Protein AF-A0A3A5RFT9-F1 (afdb_monomer)

pLDDT: mean 83.35, std 11.23, range [43.84, 97.31]

Foldseek 3Di:
DDVCCLCPPQVQVVNVLVVVLVVVVVCCVPPPVVPLVVVLVVLQVVLVVVQVPPPCLLPDDCPDTDPSVSRLCSSLVSVVVVPVVDPPPPPADQVVLVVLLVVLVCLLVVLSVVVVVHSVSSNVNSVSVVSVSSNVVSVVSNCVDPVNVVCCVDPNVVVVQLCVLLVVLLSSCLVVQDDCPCVVVPPVVVVVSVVVSSVRSLVVQLVVVVVVVVPDPDDDDNCVSNDSD

Secondary structure (DSSP, 8-state):
--HHHHHH-TT-THHHHHHHHHHHHHHIIIIIGGGHHHHHHHHHHHHHHHHHT-S-TTT--TTTS-TTHHHHSHHHHHHHHHHHHTT------HHHHHHHHHHHHHHHHHHHHHHHH-GGGGGGGGGGHHHHHHHHHHHHHHHTSHHHHHHHHSHHHHHHHHHHHTHHHHHHHHHHH--GGGGGGTTHHHHHHHHHHHHHHHHHHHHHHHHHHHHSSSPP-HHHHT---

Sequence (229 aa):
MNIGQIVGGASRWFIPCIMMYYVLLYFVRKYLMRFKWWVFVVACIIPIVRFVMYEDIGSYHMYRNHTFRFFYWFPFMLMGAYIGSKNVILKQKVWRDAIMTLVCTGLHLGLLLACTKKENLCPYQMLSLVPLMGTCIYLYNLFQADIFKLLMKSNVGYGIQAIAALCLESYIVQYVLFTDKINYLFPLNIIILVVEVILLAYAVRTLGRTFKQLFEKEDFRWKEIFRLV

Mean predicted aligned error: 8.11 Å

Solvent-accessible surface area (backbone atoms only — not comparable to full-atom values): 12804 Å² total; per-residue (Å²): 138,54,71,65,52,72,58,64,31,90,89,42,56,64,59,55,41,53,57,52,46,53,58,52,48,51,51,40,63,74,73,39,57,93,45,48,68,60,55,48,52,50,39,55,45,53,34,52,56,58,54,70,68,41,92,59,41,59,80,48,60,81,85,74,82,60,81,64,53,61,40,62,51,47,38,58,55,53,49,52,52,53,57,71,71,39,91,66,78,67,87,68,46,64,68,61,26,50,51,45,23,50,50,19,44,50,49,20,52,48,43,51,53,48,26,72,76,32,54,93,38,21,70,52,50,69,60,30,52,57,30,45,52,45,22,56,54,24,46,52,44,40,56,68,32,67,69,45,54,52,44,52,72,36,77,65,20,50,53,52,47,33,54,62,66,35,48,67,41,28,64,67,44,38,79,78,66,70,65,75,87,49,58,88,47,67,74,55,39,59,59,52,52,53,53,52,29,52,54,50,10,49,52,52,48,34,50,53,41,48,55,52,46,71,74,42,98,58,81,86,58,64,75,65,39,74,49,70,116

Radius of gyration: 20.52 Å; Cα contacts (8 Å, |Δi|>4): 164; chains: 1; bounding box: 50×41×43 Å

Structure (mmCIF, N/CA/C/O backbone):
data_AF-A0A3A5RFT9-F1
#
_entry.id   AF-A0A3A5RFT9-F1
#
loop_
_atom_site.group_PDB
_atom_site.id
_atom_site.type_symbol
_atom_site.label_atom_id
_atom_site.label_alt_id
_atom_site.label_comp_id
_atom_site.label_asym_id
_atom_site.label_entity_id
_atom_site.label_seq_id
_atom_site.pdbx_PDB_ins_code
_atom_site.Cartn_x
_atom_site.Cartn_y
_atom_site.Cartn_z
_atom_site.occupancy
_atom_site.B_iso_or_equiv
_atom_site.auth_seq_id
_atom_site.auth_comp_id
_atom_site.auth_asym_id
_atom_site.auth_atom_id
_atom_site.pdbx_PDB_model_num
ATOM 1 N N . MET A 1 1 ? -15.444 -13.051 -21.599 1.00 49.78 1 MET A N 1
ATOM 2 C CA . MET A 1 1 ? -14.322 -12.903 -20.644 1.00 49.78 1 MET A CA 1
ATOM 3 C C . MET A 1 1 ? -14.254 -14.179 -19.815 1.00 49.78 1 MET A C 1
ATOM 5 O O . MET A 1 1 ? -15.251 -14.512 -19.191 1.00 49.78 1 MET A O 1
ATOM 9 N N . ASN A 1 2 ? -13.164 -14.947 -19.898 1.00 46.28 2 ASN A N 1
ATOM 10 C CA . ASN A 1 2 ? -13.073 -16.288 -19.294 1.00 46.28 2 ASN A CA 1
ATOM 11 C C . ASN A 1 2 ? -12.641 -16.201 -17.810 1.00 46.28 2 ASN A C 1
ATOM 13 O O . ASN A 1 2 ? -11.843 -15.325 -17.482 1.00 46.28 2 ASN A O 1
ATOM 17 N N . ILE A 1 3 ? -13.095 -17.089 -16.911 1.00 50.88 3 ILE A N 1
ATOM 18 C CA . ILE A 1 3 ? -12.728 -17.044 -15.468 1.00 50.88 3 ILE A CA 1
ATOM 19 C C . ILE A 1 3 ? -11.201 -17.105 -15.279 1.00 50.88 3 ILE A C 1
ATOM 21 O O . ILE A 1 3 ? -10.636 -16.368 -14.471 1.00 50.88 3 ILE A O 1
ATOM 25 N N . GLY A 1 4 ? -10.504 -17.883 -16.113 1.00 48.16 4 GLY A N 1
ATOM 26 C CA . GLY A 1 4 ? -9.038 -17.922 -16.140 1.00 48.16 4 GLY A CA 1
ATOM 27 C C . GLY A 1 4 ? -8.380 -16.590 -16.528 1.00 48.16 4 GLY A C 1
ATOM 28 O O . GLY A 1 4 ? -7.305 -16.276 -16.036 1.00 48.16 4 GLY A O 1
ATOM 29 N N . GLN A 1 5 ? -9.037 -15.751 -17.334 1.00 52.47 5 GLN A N 1
ATOM 30 C CA . GLN A 1 5 ? -8.563 -14.392 -17.640 1.00 52.47 5 GLN A CA 1
ATOM 31 C C . GLN A 1 5 ? -8.886 -13.402 -16.511 1.00 52.47 5 GLN A C 1
ATOM 33 O O . GLN A 1 5 ? -8.158 -12.428 -16.322 1.00 52.47 5 GLN A O 1
ATOM 38 N N . ILE A 1 6 ? -9.951 -13.662 -15.744 1.00 52.19 6 ILE A N 1
ATOM 39 C CA . ILE A 1 6 ? -10.342 -12.853 -14.584 1.00 52.19 6 ILE A CA 1
ATOM 40 C C . ILE A 1 6 ? -9.343 -13.023 -13.434 1.00 52.19 6 ILE A C 1
ATOM 42 O O . ILE A 1 6 ? -9.048 -12.044 -12.751 1.00 52.19 6 ILE A O 1
ATOM 46 N N . VAL A 1 7 ? -8.800 -14.232 -13.261 1.00 49.22 7 VAL A N 1
ATOM 47 C CA . VAL A 1 7 ? -7.843 -14.574 -12.194 1.00 49.22 7 VAL A CA 1
ATOM 48 C C . VAL A 1 7 ? -6.381 -14.510 -12.665 1.00 49.22 7 VAL A C 1
ATOM 50 O O . VAL A 1 7 ? -5.514 -14.112 -11.895 1.00 49.22 7 VAL A O 1
ATOM 53 N N . GLY A 1 8 ? -6.090 -14.864 -13.921 1.00 43.84 8 GLY A N 1
ATOM 54 C CA . GLY A 1 8 ? -4.724 -15.050 -14.438 1.00 43.84 8 GLY A CA 1
ATOM 55 C C . GLY A 1 8 ? -4.266 -14.065 -15.519 1.00 43.84 8 GLY A C 1
ATOM 56 O O . GLY A 1 8 ? -3.181 -14.236 -16.069 1.00 43.84 8 GLY A O 1
ATOM 57 N N . GLY A 1 9 ? -5.059 -13.046 -15.867 1.00 50.53 9 GLY A N 1
ATOM 58 C CA . GLY A 1 9 ? -4.654 -12.052 -16.866 1.00 50.53 9 GLY A CA 1
ATOM 59 C C . GLY A 1 9 ? -3.401 -11.271 -16.442 1.00 50.53 9 GLY A C 1
ATOM 60 O O . GLY A 1 9 ? -3.286 -10.857 -15.291 1.00 50.53 9 GLY A O 1
ATOM 61 N N . ALA A 1 10 ? -2.481 -11.007 -17.377 1.00 47.19 10 ALA A N 1
ATOM 62 C CA . ALA A 1 10 ? -1.207 -10.311 -17.130 1.00 47.19 10 ALA A CA 1
ATOM 63 C C . ALA A 1 10 ? -1.346 -8.899 -16.509 1.00 47.19 10 ALA A C 1
ATOM 65 O O . ALA A 1 10 ? -0.386 -8.360 -15.961 1.00 47.19 10 ALA A O 1
ATOM 66 N N . SER A 1 11 ? -2.532 -8.284 -16.564 1.00 53.03 11 SER A N 1
ATOM 67 C CA . SER A 1 11 ? -2.847 -7.009 -15.903 1.00 53.03 11 SER A CA 1
ATOM 68 C C . SER A 1 11 ? -3.325 -7.154 -14.450 1.00 53.03 11 SER A C 1
ATOM 70 O O . SER A 1 11 ? -3.409 -6.150 -13.750 1.00 53.03 11 SER A O 1
ATOM 72 N N . ARG A 1 12 ? -3.594 -8.379 -13.975 1.00 64.38 12 ARG A N 1
ATOM 73 C CA . ARG A 1 12 ? -4.257 -8.698 -12.693 1.00 64.38 12 ARG A CA 1
ATOM 74 C C . ARG A 1 12 ? -3.338 -9.406 -11.691 1.00 64.38 12 ARG A C 1
ATOM 76 O O . ARG A 1 12 ? -3.793 -10.147 -10.830 1.00 64.38 12 ARG A O 1
ATOM 83 N N . TRP A 1 13 ? -2.034 -9.172 -11.806 1.00 71.25 13 TRP A N 1
ATOM 84 C CA . TRP A 1 13 ? -0.960 -9.852 -11.072 1.00 71.25 13 TRP A CA 1
ATOM 85 C C . TRP A 1 13 ? -1.031 -9.721 -9.540 1.00 71.25 13 TRP A C 1
ATOM 87 O O . TRP A 1 13 ? -0.570 -10.616 -8.838 1.00 71.25 13 TRP A O 1
ATOM 97 N N . PHE A 1 14 ? -1.608 -8.644 -9.001 1.00 76.31 14 PHE A N 1
ATOM 98 C CA . PHE A 1 14 ? -1.627 -8.394 -7.554 1.00 76.31 14 PHE A CA 1
ATOM 99 C C . PHE A 1 14 ? -2.444 -9.432 -6.766 1.00 76.31 14 PHE A C 1
ATOM 101 O O . PHE A 1 14 ? -2.014 -9.842 -5.689 1.00 76.31 14 PHE A O 1
ATOM 108 N N . ILE A 1 15 ? -3.580 -9.902 -7.301 1.00 78.25 15 ILE A N 1
ATOM 109 C CA . ILE A 1 15 ? -4.440 -10.876 -6.604 1.00 78.25 15 ILE A CA 1
ATOM 110 C C . ILE A 1 15 ? -3.755 -12.255 -6.512 1.00 78.25 15 ILE A C 1
ATOM 112 O O . ILE A 1 15 ? -3.634 -12.781 -5.405 1.00 78.25 15 ILE A O 1
ATOM 116 N N . PRO A 1 16 ? -3.211 -12.836 -7.602 1.00 80.31 16 PRO A N 1
ATOM 117 C CA . PRO A 1 16 ? -2.389 -14.039 -7.502 1.00 80.31 16 PRO A CA 1
ATOM 118 C C . PRO A 1 16 ? -1.182 -13.871 -6.572 1.00 80.31 16 PRO A C 1
ATOM 120 O O . PRO A 1 16 ? -0.877 -14.794 -5.815 1.00 80.31 16 PRO A O 1
ATOM 123 N N . CYS A 1 17 ? -0.516 -12.704 -6.581 1.00 83.00 17 CYS A N 1
ATOM 124 C CA . CYS A 1 17 ? 0.587 -12.423 -5.657 1.00 83.00 17 CYS A CA 1
ATOM 125 C C . CYS A 1 17 ? 0.131 -12.546 -4.201 1.00 83.00 17 CYS A C 1
ATOM 127 O O . CYS A 1 17 ? 0.714 -13.315 -3.440 1.00 83.00 17 CYS A O 1
ATOM 129 N N . ILE A 1 18 ? -0.923 -11.822 -3.809 1.00 84.69 18 ILE A N 1
ATOM 130 C CA . ILE A 1 18 ? -1.350 -11.795 -2.408 1.00 84.69 18 ILE A CA 1
ATOM 131 C C . ILE A 1 18 ? -1.879 -13.160 -1.947 1.00 84.69 18 ILE A C 1
ATOM 133 O O . ILE A 1 18 ? -1.558 -13.591 -0.841 1.00 84.69 18 ILE A O 1
ATOM 137 N N . MET A 1 19 ? -2.608 -13.888 -2.804 1.00 86.00 19 MET A N 1
ATOM 138 C CA . MET A 1 19 ? -3.075 -15.249 -2.508 1.00 86.00 19 MET A CA 1
ATOM 139 C C . MET A 1 19 ? -1.906 -16.205 -2.243 1.00 86.00 19 MET A C 1
ATOM 141 O O . MET A 1 19 ? -1.910 -16.926 -1.245 1.00 86.00 19 MET A O 1
ATOM 145 N N . MET A 1 20 ? -0.876 -16.172 -3.093 1.00 87.50 20 MET A N 1
ATOM 146 C CA . MET A 1 20 ? 0.340 -16.966 -2.907 1.00 87.50 20 MET A CA 1
ATOM 147 C C . MET A 1 20 ? 1.058 -16.595 -1.607 1.00 87.50 20 MET A C 1
ATOM 149 O O . MET A 1 20 ? 1.495 -17.469 -0.857 1.00 87.50 20 MET A O 1
ATOM 153 N N . TYR A 1 21 ? 1.147 -15.302 -1.298 1.00 90.81 21 TYR A N 1
ATOM 154 C CA . TYR A 1 21 ? 1.812 -14.848 -0.085 1.00 90.81 21 TYR A CA 1
ATOM 155 C C . TYR A 1 21 ? 1.089 -15.265 1.188 1.00 90.81 21 TYR A C 1
ATOM 157 O O . TYR A 1 21 ? 1.763 -15.569 2.165 1.00 90.81 21 TYR A O 1
ATOM 165 N N . TYR A 1 22 ? -0.244 -15.341 1.198 1.00 88.88 22 TYR A N 1
ATOM 166 C CA . TYR A 1 22 ? -0.979 -15.875 2.348 1.00 88.88 22 TYR A CA 1
ATOM 167 C C . TYR A 1 22 ? -0.639 -17.342 2.625 1.00 88.88 22 TYR A C 1
ATOM 169 O O . TYR A 1 22 ? -0.460 -17.711 3.788 1.00 88.88 22 TYR A O 1
ATOM 177 N N . VAL A 1 23 ? -0.482 -18.160 1.578 1.00 90.56 23 VAL A N 1
ATOM 178 C CA . VAL A 1 23 ? -0.024 -19.551 1.720 1.00 90.56 23 VAL A CA 1
ATOM 179 C C . VAL A 1 23 ? 1.383 -19.586 2.321 1.00 90.56 23 VAL A C 1
ATOM 181 O O . VAL A 1 23 ? 1.611 -20.268 3.318 1.00 90.56 23 VAL A O 1
ATOM 184 N N . LEU A 1 24 ? 2.318 -18.795 1.786 1.00 89.81 24 LEU A N 1
ATOM 185 C CA . LEU A 1 24 ? 3.684 -18.712 2.318 1.00 89.81 24 LEU A CA 1
ATOM 186 C C . LEU A 1 24 ? 3.713 -18.209 3.768 1.00 89.81 24 LEU A C 1
ATOM 188 O O . LEU A 1 24 ? 4.398 -18.783 4.614 1.00 89.81 24 LEU A O 1
ATOM 192 N N . LEU A 1 25 ? 2.938 -17.171 4.084 1.00 89.31 25 LEU A N 1
ATOM 193 C CA . LEU A 1 25 ? 2.828 -16.621 5.432 1.00 89.31 25 LEU A CA 1
ATOM 194 C C . LEU A 1 25 ? 2.257 -17.630 6.423 1.00 89.31 25 LEU A C 1
ATOM 196 O O . LEU A 1 25 ? 2.694 -17.632 7.572 1.00 89.31 25 LEU A O 1
ATOM 200 N N . TYR A 1 26 ? 1.326 -18.495 6.012 1.00 90.75 26 TYR A N 1
ATOM 201 C CA . TYR A 1 26 ? 0.839 -19.579 6.866 1.00 90.75 26 TYR A CA 1
ATOM 202 C C . TYR A 1 26 ? 1.992 -20.496 7.299 1.00 90.75 26 TYR A C 1
ATOM 204 O O . TYR A 1 26 ? 2.166 -20.740 8.496 1.00 90.75 26 TYR A O 1
ATOM 212 N N . PHE A 1 27 ? 2.834 -20.935 6.356 1.00 90.06 27 PHE A N 1
ATOM 213 C CA . PHE A 1 27 ? 4.006 -21.760 6.665 1.00 90.06 27 PHE A CA 1
ATOM 214 C C . PHE A 1 27 ? 5.031 -21.014 7.522 1.00 90.06 27 PHE A C 1
ATOM 216 O O . PHE A 1 27 ? 5.500 -21.553 8.527 1.00 90.06 27 PHE A O 1
ATOM 223 N N . VAL A 1 28 ? 5.337 -19.758 7.182 1.00 88.75 28 VAL A N 1
ATOM 224 C CA . VAL A 1 28 ? 6.257 -18.922 7.967 1.00 88.75 28 VAL A CA 1
ATOM 225 C C . VAL A 1 28 ? 5.760 -18.778 9.404 1.00 88.75 28 VAL A C 1
ATOM 227 O O . VAL A 1 28 ? 6.527 -18.988 10.344 1.00 88.75 28 VAL A O 1
ATOM 230 N N . ARG A 1 29 ? 4.468 -18.480 9.587 1.00 86.75 29 ARG A N 1
ATOM 231 C CA . ARG A 1 29 ? 3.852 -18.307 10.905 1.00 86.75 29 ARG A CA 1
ATOM 232 C C . ARG A 1 29 ? 3.861 -19.602 11.717 1.00 86.75 29 ARG A C 1
ATOM 234 O O . ARG A 1 29 ? 4.106 -19.557 12.919 1.00 86.75 29 ARG A O 1
ATOM 241 N N . LYS A 1 30 ? 3.590 -20.742 11.078 1.00 88.50 30 LYS A N 1
ATOM 242 C CA . LYS A 1 30 ? 3.476 -22.039 11.755 1.00 88.50 30 LYS A CA 1
ATOM 243 C C . LYS A 1 30 ? 4.830 -22.645 12.124 1.00 88.50 30 LYS A C 1
ATOM 245 O O . LYS A 1 30 ? 4.951 -23.211 13.204 1.00 88.50 30 LYS A O 1
ATOM 250 N N . TYR A 1 31 ? 5.838 -22.514 11.261 1.00 89.12 31 TYR A N 1
ATOM 251 C CA . TYR A 1 31 ? 7.098 -23.255 11.399 1.00 89.12 31 TYR A CA 1
ATOM 252 C C . TYR A 1 31 ? 8.332 -22.370 11.614 1.00 89.12 31 TYR A C 1
ATOM 254 O O . TYR A 1 31 ? 9.284 -22.799 12.261 1.00 89.12 31 TYR A O 1
ATOM 262 N N . LEU A 1 32 ? 8.344 -21.133 11.106 1.00 87.44 32 LEU A N 1
ATOM 263 C CA . LEU A 1 32 ? 9.571 -20.329 10.987 1.00 87.44 32 LEU A CA 1
ATOM 264 C C . LEU A 1 32 ? 9.601 -19.077 11.879 1.00 87.44 32 LEU A C 1
ATOM 266 O O . LEU A 1 32 ? 10.588 -18.340 11.875 1.00 87.44 32 LEU A O 1
ATOM 270 N N . MET A 1 33 ? 8.577 -18.844 12.708 1.00 78.19 33 MET A N 1
ATOM 271 C CA . MET A 1 33 ? 8.502 -17.660 13.584 1.00 78.19 33 MET A CA 1
ATOM 272 C C . MET A 1 33 ? 9.660 -17.546 14.579 1.00 78.19 33 MET A C 1
ATOM 274 O O . MET A 1 33 ? 10.041 -16.429 14.943 1.00 78.19 33 MET A O 1
ATOM 278 N N . ARG A 1 34 ? 10.258 -18.677 14.987 1.00 82.88 34 ARG A N 1
ATOM 279 C CA . ARG A 1 34 ? 11.461 -18.694 15.838 1.00 82.88 34 ARG A CA 1
ATOM 280 C C . ARG A 1 34 ? 12.632 -17.950 15.182 1.00 82.88 34 ARG A C 1
ATOM 282 O O . ARG A 1 34 ? 13.399 -17.299 15.882 1.00 82.88 34 ARG A O 1
ATOM 289 N N . PHE A 1 35 ? 12.720 -17.975 13.852 1.00 85.38 35 PHE A N 1
ATOM 290 C CA . PHE A 1 35 ? 13.802 -17.384 13.061 1.00 85.38 35 PHE A CA 1
ATOM 291 C C . PHE A 1 35 ? 13.350 -16.171 12.237 1.00 85.38 35 PHE A C 1
ATOM 293 O O . PHE A 1 35 ? 13.954 -15.852 11.220 1.00 85.38 35 PHE A O 1
ATOM 300 N N . LYS A 1 36 ? 12.303 -15.460 12.674 1.00 83.38 36 LYS A N 1
ATOM 301 C CA . LYS A 1 36 ? 11.657 -14.358 11.930 1.00 83.38 36 LYS A CA 1
ATOM 302 C C . LYS A 1 36 ? 12.600 -13.327 11.289 1.00 83.38 36 LYS A C 1
ATOM 304 O O . LYS A 1 36 ? 12.330 -12.887 10.178 1.00 83.38 36 LYS A O 1
ATOM 309 N N . TRP A 1 37 ? 13.700 -12.960 11.954 1.00 84.56 37 TRP A N 1
ATOM 310 C CA . TRP A 1 37 ? 14.704 -12.056 11.378 1.00 84.56 37 TRP A CA 1
ATOM 311 C C . TRP A 1 37 ? 15.400 -12.678 10.162 1.00 84.56 37 TRP A C 1
ATOM 313 O O . TRP A 1 37 ? 15.456 -12.061 9.105 1.00 84.56 37 TRP A O 1
ATOM 323 N N . TRP A 1 38 ? 15.855 -13.927 10.283 1.00 89.06 38 TRP A N 1
ATOM 324 C CA . TRP A 1 38 ? 16.479 -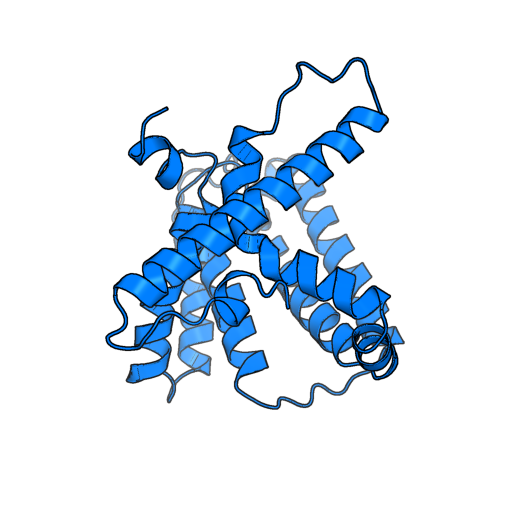14.664 9.186 1.00 89.06 38 TRP A CA 1
ATOM 325 C C . TRP A 1 38 ? 15.512 -14.916 8.035 1.00 89.06 38 TRP A C 1
ATOM 327 O O . TRP A 1 38 ? 15.901 -14.767 6.884 1.00 89.06 38 TRP A O 1
ATOM 337 N N . VAL A 1 39 ? 14.241 -15.212 8.327 1.00 91.00 39 VAL A N 1
ATOM 338 C CA . VAL A 1 39 ? 13.206 -15.337 7.288 1.00 91.00 39 VAL A CA 1
ATOM 339 C C . VAL A 1 39 ? 13.070 -14.033 6.500 1.00 91.00 39 VAL A C 1
ATOM 341 O O . VAL A 1 39 ? 12.996 -14.070 5.276 1.00 91.00 39 VAL A O 1
ATOM 344 N N . PHE A 1 40 ? 13.085 -12.883 7.181 1.00 90.94 40 PHE A N 1
ATOM 345 C CA . PHE A 1 40 ? 13.038 -11.579 6.520 1.00 90.94 40 PHE A CA 1
ATOM 346 C C . PHE A 1 40 ? 14.281 -11.304 5.670 1.00 90.94 40 PHE A C 1
ATOM 348 O O . PHE A 1 40 ? 14.152 -10.921 4.511 1.00 90.94 40 PHE A O 1
ATOM 355 N N . VAL A 1 41 ? 15.477 -11.566 6.203 1.00 91.56 41 VAL A N 1
ATOM 356 C CA . VAL A 1 41 ? 16.737 -11.406 5.460 1.00 91.56 41 VAL A CA 1
ATOM 357 C C . VAL A 1 41 ? 16.748 -12.281 4.203 1.00 91.56 41 VAL A C 1
ATOM 359 O O . VAL A 1 41 ? 17.027 -11.782 3.115 1.00 91.56 41 VAL A O 1
ATOM 362 N N . VAL A 1 42 ? 16.375 -13.558 4.318 1.00 92.62 42 VAL A N 1
ATOM 363 C CA . VAL A 1 42 ? 16.287 -14.480 3.175 1.00 92.62 42 VAL A CA 1
ATOM 364 C C . VAL A 1 42 ? 15.256 -13.995 2.156 1.00 92.62 42 VAL A C 1
ATOM 366 O O . VAL A 1 42 ? 15.548 -13.974 0.961 1.00 92.62 42 VAL A O 1
ATOM 369 N N . ALA A 1 43 ? 14.085 -13.534 2.609 1.00 91.94 43 ALA A N 1
ATOM 370 C CA . ALA A 1 43 ? 13.063 -12.976 1.728 1.00 91.94 43 ALA A CA 1
ATOM 371 C C . ALA A 1 43 ? 13.574 -11.761 0.935 1.00 91.94 43 ALA A C 1
ATOM 373 O O . ALA A 1 43 ? 13.193 -11.608 -0.221 1.00 91.94 43 ALA A O 1
ATOM 374 N N . CYS A 1 44 ? 14.449 -10.928 1.512 1.00 91.75 44 CYS A N 1
ATOM 375 C CA . CYS A 1 44 ? 15.091 -9.808 0.815 1.00 91.75 44 CYS A CA 1
ATOM 376 C C . CYS A 1 44 ? 16.208 -10.247 -0.147 1.00 91.75 44 CYS A C 1
ATOM 378 O O . CYS A 1 44 ? 16.380 -9.625 -1.192 1.00 91.75 44 CYS A O 1
ATOM 380 N N . ILE A 1 45 ? 16.953 -11.311 0.168 1.00 91.69 45 ILE A N 1
ATOM 381 C CA . ILE A 1 45 ? 18.051 -11.813 -0.679 1.00 91.69 45 ILE A CA 1
ATOM 382 C C . ILE A 1 45 ? 17.520 -12.468 -1.959 1.00 91.69 45 ILE A C 1
ATOM 384 O O . ILE A 1 45 ? 18.071 -12.236 -3.033 1.00 91.69 45 ILE A O 1
ATOM 388 N N . ILE A 1 46 ? 16.439 -13.250 -1.874 1.00 91.19 46 ILE A N 1
ATOM 389 C CA . ILE A 1 46 ? 15.851 -13.965 -3.022 1.00 91.19 46 ILE A CA 1
ATOM 390 C C . ILE A 1 46 ? 15.602 -13.056 -4.244 1.00 91.19 46 ILE A C 1
ATOM 392 O O . ILE A 1 46 ? 16.079 -13.398 -5.330 1.00 91.19 46 ILE A O 1
ATOM 396 N N . PRO A 1 47 ? 14.900 -11.908 -4.132 1.00 89.19 47 PRO A N 1
ATOM 397 C CA . PRO A 1 47 ? 14.701 -11.029 -5.275 1.00 89.19 47 PRO A CA 1
ATOM 398 C C . PRO A 1 47 ? 16.017 -10.417 -5.771 1.00 89.19 47 PRO A C 1
ATOM 400 O O . PRO A 1 47 ? 16.134 -10.201 -6.968 1.00 89.19 47 PRO A O 1
ATOM 403 N N . ILE A 1 48 ? 17.017 -10.183 -4.909 1.00 87.94 48 ILE A N 1
ATOM 404 C CA . ILE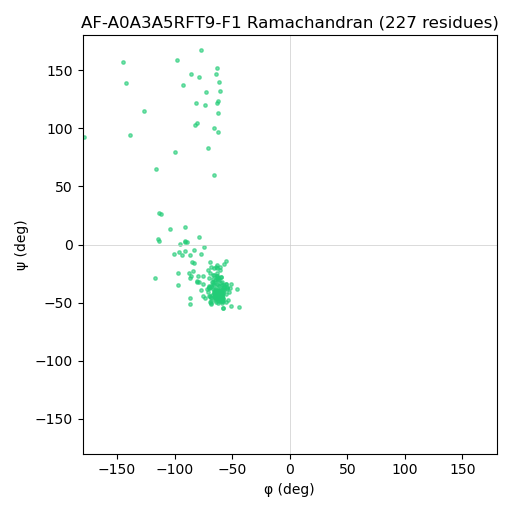 A 1 48 ? 18.304 -9.588 -5.325 1.00 87.94 48 ILE A CA 1
ATOM 405 C C . ILE A 1 48 ? 19.055 -10.579 -6.205 1.00 87.94 48 ILE A C 1
ATOM 407 O O . ILE A 1 48 ? 19.455 -10.246 -7.317 1.00 87.94 48 ILE A O 1
ATOM 411 N N . VAL A 1 49 ? 19.185 -11.821 -5.734 1.00 87.88 49 VAL A N 1
ATOM 412 C CA . VAL A 1 49 ? 19.828 -12.898 -6.495 1.00 87.88 49 VAL A CA 1
ATOM 413 C C . VAL A 1 49 ? 19.103 -13.100 -7.820 1.00 87.88 49 VAL A C 1
ATOM 415 O O . VAL A 1 49 ? 19.734 -13.156 -8.869 1.00 87.88 49 VAL A O 1
ATOM 418 N N . ARG A 1 50 ? 17.766 -13.146 -7.801 1.00 84.56 50 ARG A N 1
ATOM 419 C CA . ARG A 1 50 ? 16.980 -13.326 -9.023 1.00 84.56 50 ARG A CA 1
ATOM 420 C C . ARG A 1 50 ? 17.109 -12.151 -10.000 1.00 84.56 50 ARG A C 1
ATOM 422 O O . ARG A 1 50 ? 17.036 -12.392 -11.199 1.00 84.56 50 ARG A O 1
ATOM 429 N N . PHE A 1 51 ? 17.296 -10.927 -9.511 1.00 82.56 51 PHE A N 1
ATOM 430 C CA . PHE A 1 51 ? 17.527 -9.748 -10.347 1.00 82.56 51 PHE A CA 1
ATOM 431 C C . PHE A 1 51 ? 18.903 -9.786 -11.023 1.00 82.56 51 PHE A C 1
ATOM 433 O O . PHE A 1 51 ? 18.994 -9.550 -12.220 1.00 82.56 51 PHE A O 1
ATOM 440 N N . VAL A 1 52 ? 19.956 -10.145 -10.281 1.00 80.75 52 VAL A N 1
ATOM 441 C CA . VAL A 1 52 ? 21.330 -10.254 -10.812 1.00 80.75 52 VAL A CA 1
ATOM 442 C C . VAL A 1 52 ? 21.469 -11.393 -11.827 1.00 80.75 52 VAL A C 1
ATOM 444 O O . VAL A 1 52 ? 22.239 -11.279 -12.770 1.00 80.75 52 VAL A O 1
ATOM 447 N N . MET A 1 53 ? 20.709 -12.478 -11.661 1.00 80.00 53 MET A N 1
ATOM 448 C CA . MET A 1 53 ? 20.693 -13.615 -12.595 1.00 80.00 53 MET A CA 1
ATOM 449 C C . MET A 1 53 ? 19.938 -13.330 -13.904 1.00 80.00 53 MET A C 1
ATOM 451 O O . MET A 1 53 ? 19.836 -14.219 -14.746 1.00 80.00 53 MET A O 1
ATOM 455 N N . TYR A 1 54 ? 19.341 -12.147 -14.069 1.00 76.44 54 TYR A N 1
ATOM 456 C CA . TYR A 1 54 ? 18.660 -11.783 -15.308 1.00 76.44 54 TYR A CA 1
ATOM 457 C C . TYR A 1 54 ? 19.693 -11.294 -16.329 1.00 76.44 54 TYR A C 1
ATOM 459 O O . TYR A 1 54 ? 20.421 -10.350 -16.054 1.00 76.44 54 TYR A O 1
ATOM 467 N N . GLU A 1 55 ? 19.772 -11.936 -17.494 1.00 59.00 55 GLU A N 1
ATOM 468 C CA . GLU A 1 55 ? 20.866 -11.708 -18.456 1.00 59.00 55 GLU A CA 1
ATOM 469 C C . GLU A 1 55 ? 20.830 -10.323 -19.127 1.00 59.00 55 GLU A C 1
ATOM 471 O O . GLU A 1 55 ? 21.876 -9.810 -19.513 1.00 59.00 55 GLU A O 1
ATOM 476 N N . ASP A 1 56 ? 19.661 -9.676 -19.210 1.00 67.38 56 ASP A N 1
ATOM 477 C CA . ASP A 1 56 ? 19.500 -8.359 -19.846 1.00 67.38 56 ASP A CA 1
ATOM 478 C C . ASP A 1 56 ? 19.057 -7.276 -18.848 1.00 67.38 56 ASP A C 1
ATOM 480 O O . ASP A 1 56 ? 17.955 -6.735 -18.905 1.00 67.38 56 ASP A O 1
ATOM 484 N N . ILE A 1 57 ? 19.917 -6.969 -17.874 1.00 64.50 57 ILE A N 1
ATOM 485 C CA . ILE A 1 57 ? 19.635 -5.968 -16.827 1.00 64.50 57 ILE A CA 1
ATOM 486 C C . ILE A 1 57 ? 19.528 -4.542 -17.415 1.00 64.50 57 ILE A C 1
ATOM 488 O O . ILE A 1 57 ? 18.848 -3.684 -16.851 1.00 64.50 57 ILE A O 1
ATOM 492 N N . GLY A 1 58 ? 20.181 -4.277 -18.554 1.00 62.22 58 GLY A N 1
ATOM 493 C CA . GLY A 1 58 ? 20.232 -2.953 -19.186 1.00 62.22 58 GLY A CA 1
ATOM 494 C C . GLY A 1 58 ? 18.885 -2.487 -19.744 1.00 62.22 58 GLY A C 1
ATOM 495 O O . GLY A 1 58 ? 18.542 -1.314 -19.603 1.00 62.22 58 GLY A O 1
ATOM 496 N N . SER A 1 59 ? 18.087 -3.404 -20.299 1.00 62.59 59 SER A N 1
ATOM 497 C CA . SER A 1 59 ? 16.762 -3.110 -20.872 1.00 62.59 59 SER A CA 1
ATOM 498 C C . SER A 1 59 ? 15.587 -3.480 -19.944 1.00 62.59 59 SER A C 1
ATOM 500 O O . SER A 1 59 ? 14.425 -3.143 -20.208 1.00 62.59 59 SER A O 1
ATOM 502 N N . TYR A 1 60 ? 15.865 -4.161 -18.827 1.00 68.12 60 TYR A N 1
ATOM 503 C CA . TYR A 1 60 ? 14.840 -4.761 -17.977 1.00 68.12 60 TYR A CA 1
ATOM 504 C C . TYR A 1 60 ? 14.154 -3.771 -17.023 1.00 68.12 60 TYR A C 1
ATOM 506 O O . TYR A 1 60 ? 14.655 -3.431 -15.952 1.00 68.12 60 TYR A O 1
ATOM 514 N N . HIS A 1 61 ? 12.920 -3.381 -17.350 1.00 72.69 61 HIS A N 1
ATOM 515 C CA . HIS A 1 61 ? 12.078 -2.594 -16.447 1.00 72.69 61 HIS A CA 1
ATOM 516 C C . HIS A 1 61 ? 11.364 -3.467 -15.403 1.00 72.69 61 HIS A C 1
ATOM 518 O O . HIS A 1 61 ? 10.301 -4.041 -15.666 1.00 72.69 61 HIS A O 1
ATOM 524 N N . MET A 1 62 ? 11.881 -3.464 -14.169 1.00 75.88 62 MET A N 1
ATOM 525 C CA . MET A 1 62 ? 11.385 -4.257 -13.032 1.00 75.88 62 MET A CA 1
ATOM 526 C C . MET A 1 62 ? 9.867 -4.119 -12.797 1.00 75.88 62 MET A C 1
ATOM 528 O O . MET A 1 62 ? 9.191 -5.076 -12.413 1.00 75.88 62 MET A O 1
ATOM 532 N N . TYR A 1 63 ? 9.312 -2.931 -13.057 1.00 73.81 63 TYR A N 1
ATOM 533 C CA . TYR A 1 63 ? 7.911 -2.595 -12.801 1.00 73.81 63 TYR A CA 1
ATOM 534 C C . TYR A 1 63 ? 6.954 -2.855 -13.972 1.00 73.81 63 TYR A C 1
ATOM 536 O O . TYR A 1 63 ? 5.755 -2.689 -13.764 1.00 73.81 63 TYR A O 1
ATOM 544 N N . ARG A 1 64 ? 7.399 -3.259 -15.178 1.00 67.19 64 ARG A N 1
ATOM 545 C CA . ARG A 1 64 ? 6.556 -3.195 -16.397 1.00 67.19 64 ARG A CA 1
ATOM 546 C C . ARG A 1 64 ? 5.656 -4.410 -16.651 1.00 67.19 64 ARG A C 1
ATOM 548 O O . ARG A 1 64 ? 4.456 -4.185 -16.777 1.00 67.19 64 ARG A O 1
ATOM 555 N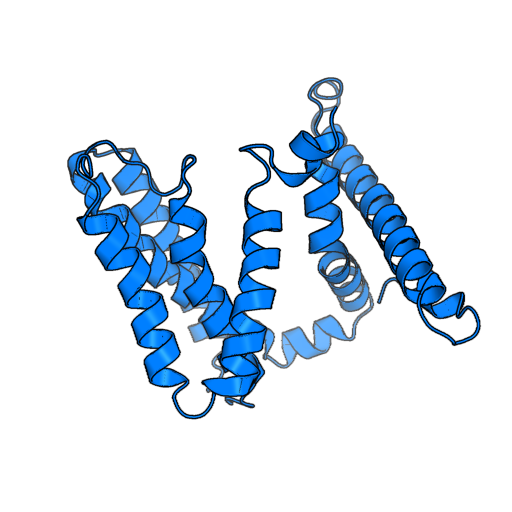 N . ASN A 1 65 ? 6.139 -5.659 -16.647 1.00 59.22 65 ASN A N 1
ATOM 556 C CA . ASN A 1 65 ? 5.288 -6.863 -16.484 1.00 59.22 65 ASN A CA 1
ATOM 557 C C . ASN A 1 65 ? 6.088 -8.177 -16.488 1.00 59.22 65 ASN A C 1
ATOM 559 O O . ASN A 1 65 ? 6.291 -8.772 -17.539 1.00 59.22 65 ASN A O 1
ATOM 563 N N . HIS A 1 66 ? 6.497 -8.669 -15.312 1.00 67.31 66 HIS A N 1
ATOM 564 C CA . HIS A 1 66 ? 7.205 -9.951 -15.192 1.00 67.31 66 HIS A CA 1
ATOM 565 C C . HIS A 1 66 ? 6.837 -10.707 -13.907 1.00 67.31 66 HIS A C 1
ATOM 567 O O . HIS A 1 66 ? 6.485 -10.104 -12.892 1.00 67.31 66 HIS A O 1
ATOM 573 N N . THR A 1 67 ? 7.031 -12.031 -13.914 1.00 72.31 67 THR A N 1
ATOM 574 C CA . THR A 1 67 ? 6.945 -12.931 -12.742 1.00 72.31 67 THR A CA 1
ATOM 575 C C . THR A 1 67 ? 7.867 -12.504 -11.590 1.00 72.31 67 THR A C 1
ATOM 577 O O . THR A 1 67 ? 7.718 -12.936 -10.452 1.00 72.31 67 THR A O 1
ATOM 580 N N . PHE A 1 68 ? 8.815 -11.604 -11.843 1.00 78.75 68 PHE A N 1
ATOM 581 C CA . PHE A 1 68 ? 9.706 -11.077 -10.819 1.00 78.75 68 PHE A CA 1
ATOM 582 C C . PHE A 1 68 ? 8.976 -10.331 -9.686 1.00 78.75 68 PHE A C 1
ATOM 584 O O . PHE A 1 68 ? 9.418 -10.382 -8.538 1.00 78.75 68 PHE A O 1
ATOM 591 N N . ARG A 1 69 ? 7.810 -9.726 -9.969 1.00 79.69 69 ARG A N 1
ATOM 592 C CA . ARG A 1 69 ? 6.967 -9.051 -8.960 1.00 79.69 69 ARG A CA 1
ATOM 593 C C . ARG A 1 69 ? 6.597 -9.945 -7.786 1.00 79.69 69 ARG A C 1
ATOM 595 O O . ARG A 1 69 ? 6.531 -9.471 -6.657 1.00 79.69 69 ARG A O 1
ATOM 602 N N . PHE A 1 70 ? 6.421 -11.239 -8.041 1.00 79.19 70 PHE A N 1
ATOM 603 C CA . PHE A 1 70 ? 6.103 -12.209 -7.003 1.00 79.19 70 PHE A CA 1
ATOM 604 C C . PHE A 1 70 ? 7.219 -12.331 -5.957 1.00 79.19 70 PHE A C 1
ATOM 606 O O . PHE A 1 70 ? 6.932 -12.619 -4.801 1.00 79.19 70 PHE A O 1
ATOM 613 N N . PHE A 1 71 ? 8.475 -12.056 -6.304 1.00 84.44 71 PHE A N 1
ATOM 614 C CA . PHE A 1 71 ? 9.587 -12.198 -5.366 1.00 84.44 71 PHE A CA 1
ATOM 615 C C . PHE A 1 71 ? 9.799 -10.940 -4.527 1.00 84.44 71 PHE A C 1
ATOM 617 O O . PHE A 1 71 ? 9.936 -11.031 -3.310 1.00 84.44 71 PHE A O 1
ATOM 624 N N . TYR A 1 72 ? 9.801 -9.759 -5.150 1.00 87.88 72 TYR A N 1
ATOM 625 C CA . TYR A 1 72 ? 10.215 -8.541 -4.451 1.00 87.88 72 TYR A CA 1
ATOM 626 C C . TYR A 1 72 ? 9.114 -7.880 -3.605 1.00 87.88 72 TYR A C 1
ATOM 628 O O . TYR A 1 72 ? 9.440 -7.081 -2.728 1.00 87.88 72 TYR A O 1
ATOM 636 N N . TRP A 1 73 ? 7.830 -8.216 -3.798 1.00 89.62 73 TRP A N 1
ATOM 637 C CA . TRP A 1 73 ? 6.745 -7.725 -2.931 1.00 89.62 73 TRP A CA 1
ATOM 638 C C . TRP A 1 73 ? 6.554 -8.551 -1.652 1.00 89.62 73 TRP A C 1
ATOM 640 O O . TRP A 1 73 ? 6.054 -8.027 -0.656 1.00 89.62 73 TRP A O 1
ATOM 650 N N . PHE A 1 74 ? 6.987 -9.816 -1.627 1.00 90.69 74 PHE A N 1
ATOM 651 C CA . PHE A 1 74 ? 6.839 -10.671 -0.445 1.00 90.69 74 PHE A CA 1
ATOM 652 C C . PHE A 1 74 ? 7.527 -10.104 0.819 1.00 90.69 74 PHE A C 1
ATOM 654 O O . PHE A 1 74 ? 6.888 -10.091 1.877 1.00 90.69 74 PHE A O 1
ATOM 661 N N . PRO A 1 75 ? 8.756 -9.541 0.751 1.00 92.00 75 PRO A N 1
ATOM 662 C CA . PRO A 1 75 ? 9.382 -8.861 1.888 1.00 92.00 75 PRO A CA 1
ATOM 663 C C . PRO A 1 75 ? 8.536 -7.743 2.501 1.00 92.00 75 PRO A C 1
ATOM 665 O O . PRO A 1 75 ? 8.503 -7.610 3.722 1.00 92.00 75 PRO A O 1
ATOM 668 N N . PHE A 1 76 ? 7.810 -6.968 1.688 1.00 91.81 76 PHE A N 1
ATOM 669 C CA . PHE A 1 76 ? 6.931 -5.903 2.184 1.00 91.81 76 PHE A CA 1
ATOM 670 C C . PHE A 1 76 ? 5.779 -6.471 3.012 1.00 91.81 76 PHE A C 1
ATOM 672 O O . PHE A 1 76 ? 5.462 -5.949 4.082 1.00 91.81 76 PHE A O 1
ATOM 679 N N . MET A 1 77 ? 5.182 -7.573 2.553 1.00 90.31 77 MET A N 1
ATOM 680 C CA . MET A 1 77 ? 4.114 -8.240 3.292 1.00 90.31 77 MET A CA 1
ATOM 681 C C . MET A 1 77 ? 4.627 -8.828 4.612 1.00 90.31 77 MET A C 1
ATOM 683 O O . MET A 1 77 ? 3.984 -8.674 5.652 1.00 90.31 77 MET A O 1
ATOM 687 N N . LEU A 1 78 ? 5.811 -9.448 4.594 1.00 90.19 78 LEU A N 1
ATOM 688 C CA . LEU A 1 78 ? 6.443 -10.000 5.791 1.00 90.19 78 LEU A CA 1
ATOM 689 C C . LEU A 1 78 ? 6.824 -8.902 6.800 1.00 90.19 78 LEU A C 1
ATOM 691 O O . LEU A 1 78 ? 6.613 -9.072 8.001 1.00 90.19 78 LEU A O 1
ATOM 695 N N . MET A 1 79 ? 7.326 -7.760 6.320 1.00 90.38 79 MET A N 1
ATOM 696 C CA . MET A 1 79 ? 7.590 -6.571 7.134 1.00 90.38 79 MET A CA 1
ATOM 697 C C . MET A 1 79 ? 6.314 -6.078 7.822 1.00 90.38 79 MET A C 1
ATOM 699 O O . MET A 1 79 ? 6.316 -5.884 9.037 1.00 90.38 79 MET A O 1
ATOM 703 N N . GLY A 1 80 ? 5.214 -5.936 7.075 1.00 88.06 80 GLY A N 1
ATOM 704 C CA . GLY A 1 80 ? 3.916 -5.550 7.632 1.00 88.06 80 GLY A CA 1
ATOM 705 C C . GLY A 1 80 ? 3.421 -6.532 8.698 1.00 88.06 80 GLY A C 1
ATOM 706 O O . GLY A 1 80 ? 3.028 -6.118 9.789 1.00 88.06 80 GLY A O 1
ATOM 707 N N . ALA A 1 81 ? 3.526 -7.838 8.437 1.00 85.88 81 ALA A N 1
ATOM 708 C CA . ALA A 1 81 ? 3.163 -8.876 9.402 1.00 85.88 81 ALA A CA 1
ATOM 709 C C . ALA A 1 81 ? 4.022 -8.820 10.680 1.00 85.88 81 ALA A C 1
ATOM 711 O O . ALA A 1 81 ? 3.509 -8.997 11.786 1.00 85.88 81 ALA A O 1
ATOM 712 N N . TYR A 1 82 ? 5.324 -8.545 10.554 1.00 84.25 82 TYR A N 1
ATOM 713 C CA . TYR A 1 82 ? 6.231 -8.429 11.696 1.00 84.25 82 TYR A CA 1
ATOM 714 C C . TYR A 1 82 ? 5.942 -7.191 12.553 1.00 84.25 82 TYR A C 1
ATOM 716 O O . TYR A 1 82 ? 5.880 -7.301 13.781 1.00 84.25 82 TYR A O 1
ATOM 724 N N . ILE A 1 83 ? 5.738 -6.037 11.910 1.00 83.94 83 ILE A N 1
ATOM 725 C CA . ILE A 1 83 ? 5.393 -4.775 12.577 1.00 83.94 83 ILE A CA 1
ATOM 726 C C . ILE A 1 83 ? 4.038 -4.890 13.282 1.00 83.94 83 ILE A C 1
ATOM 728 O O . ILE A 1 83 ? 3.914 -4.409 14.401 1.00 83.94 83 ILE A O 1
ATOM 732 N N . GLY A 1 84 ? 3.052 -5.558 12.675 1.00 77.62 84 GLY A N 1
ATOM 733 C CA . GLY A 1 84 ? 1.738 -5.768 13.290 1.00 77.62 84 GLY A CA 1
ATOM 734 C C . GLY A 1 84 ? 1.715 -6.828 14.400 1.00 77.62 84 GLY A C 1
ATOM 735 O O . GLY A 1 84 ? 0.876 -6.763 15.290 1.00 77.62 84 GLY A O 1
ATOM 736 N N . SER A 1 85 ? 2.621 -7.816 14.374 1.00 74.00 85 SER A N 1
ATOM 737 C CA . SER A 1 85 ? 2.641 -8.916 15.356 1.00 74.00 85 SER A CA 1
ATOM 738 C C . SER A 1 85 ? 3.297 -8.548 16.681 1.00 74.00 85 SER A C 1
ATOM 740 O O . SER A 1 85 ? 2.960 -9.122 17.718 1.00 74.00 85 SER A O 1
ATOM 742 N N . LYS A 1 86 ? 4.297 -7.675 16.659 1.00 60.94 86 LYS A N 1
ATOM 743 C CA . LYS A 1 86 ? 4.858 -7.118 17.882 1.00 60.94 86 LYS A CA 1
ATOM 744 C C . LYS A 1 86 ? 4.101 -5.821 18.128 1.00 60.94 86 LYS A C 1
ATOM 746 O O . LYS A 1 86 ? 3.980 -5.023 17.212 1.00 60.94 86 LYS A O 1
ATOM 751 N N . ASN A 1 87 ? 3.707 -5.537 19.364 1.00 54.81 87 ASN A N 1
ATOM 752 C CA . ASN A 1 87 ? 3.480 -4.154 19.785 1.00 54.81 87 ASN A CA 1
ATOM 753 C C . ASN A 1 87 ? 4.833 -3.414 19.756 1.00 54.81 87 ASN A C 1
ATOM 755 O O . ASN A 1 87 ? 5.342 -3.007 20.797 1.00 54.81 87 ASN A O 1
ATOM 759 N N . VAL A 1 88 ? 5.500 -3.337 18.593 1.00 59.66 88 VAL A N 1
ATOM 760 C CA . VAL A 1 88 ? 6.699 -2.530 18.417 1.00 59.66 88 VAL A CA 1
ATOM 761 C C . VAL A 1 88 ? 6.203 -1.115 18.592 1.00 59.66 88 VAL A C 1
ATOM 763 O O . VAL A 1 88 ? 5.602 -0.536 17.689 1.00 59.66 88 VAL A O 1
ATOM 766 N N . ILE A 1 89 ? 6.423 -0.575 19.784 1.00 56.66 89 ILE A N 1
ATOM 767 C CA . ILE A 1 89 ? 6.240 0.840 20.043 1.00 56.66 89 ILE A CA 1
ATOM 768 C C . ILE A 1 89 ? 7.388 1.520 19.305 1.00 56.66 89 ILE A C 1
ATOM 770 O O . ILE A 1 89 ? 8.472 1.751 19.842 1.00 56.66 89 ILE A O 1
ATOM 774 N N . LEU A 1 90 ? 7.185 1.743 18.010 1.00 66.25 90 LEU A N 1
ATOM 775 C CA . LEU A 1 90 ? 8.058 2.589 17.226 1.00 66.25 90 LEU A CA 1
ATOM 776 C C . LEU A 1 90 ? 7.948 3.980 17.855 1.00 66.25 90 LEU A C 1
ATOM 778 O O . LEU A 1 90 ? 6.846 4.489 18.052 1.00 66.25 90 LEU A O 1
ATOM 782 N N . LYS A 1 91 ? 9.088 4.550 18.269 1.00 71.38 91 LYS A N 1
ATOM 783 C CA . LYS A 1 91 ? 9.132 5.874 18.904 1.00 71.38 91 LYS A CA 1
ATOM 784 C C . LYS A 1 91 ? 8.631 6.905 17.902 1.00 71.38 91 LYS A C 1
ATOM 786 O O . LYS A 1 91 ? 9.381 7.360 17.039 1.00 71.38 91 LYS A O 1
ATOM 791 N N . GLN A 1 92 ? 7.356 7.223 18.027 1.00 76.94 92 GLN A N 1
ATOM 792 C CA . GLN A 1 92 ? 6.637 8.059 17.096 1.00 76.94 92 GLN A CA 1
ATOM 793 C C . GLN A 1 92 ? 7.075 9.514 17.252 1.00 76.94 92 GLN A C 1
ATOM 795 O O . GLN A 1 92 ? 7.127 10.052 18.360 1.00 76.94 92 GLN A O 1
ATOM 800 N N . LYS A 1 93 ? 7.383 10.165 16.132 1.00 87.25 93 LYS A N 1
ATOM 801 C CA . LYS A 1 93 ? 7.673 11.598 16.077 1.00 87.25 93 LYS A CA 1
ATOM 802 C C . LYS A 1 93 ? 6.995 12.157 14.836 1.00 87.25 93 LYS A C 1
ATOM 804 O O . LYS A 1 93 ? 7.590 12.126 13.765 1.00 87.25 93 LYS A O 1
ATOM 809 N N . VAL A 1 94 ? 5.780 12.690 14.996 1.00 88.12 94 VAL A N 1
ATOM 810 C CA . VAL A 1 94 ? 4.879 13.093 13.892 1.00 88.12 94 VAL A CA 1
ATOM 811 C C . VAL A 1 94 ? 5.609 13.855 12.785 1.00 88.12 94 VAL A C 1
ATOM 813 O O . VAL A 1 94 ? 5.577 13.430 11.637 1.00 88.12 94 VAL A O 1
ATOM 816 N N . TRP A 1 95 ? 6.330 14.927 13.127 1.00 89.94 95 TRP A N 1
ATOM 817 C CA . TRP A 1 95 ? 7.049 15.742 12.144 1.00 89.94 95 TRP A CA 1
ATOM 818 C C . TRP A 1 95 ? 8.174 14.990 11.436 1.00 89.94 95 TRP A C 1
ATOM 820 O O . TRP A 1 95 ? 8.282 15.055 10.216 1.00 89.94 95 TRP A O 1
ATOM 830 N N . ARG A 1 96 ? 8.987 14.233 12.180 1.00 92.06 96 ARG A N 1
ATOM 831 C CA . ARG A 1 96 ? 10.046 13.407 11.588 1.00 92.06 96 ARG A CA 1
ATOM 832 C C . ARG A 1 96 ? 9.451 12.352 10.663 1.00 92.06 96 ARG A C 1
ATOM 834 O O . ARG A 1 96 ? 9.972 12.163 9.575 1.00 92.06 96 ARG A O 1
ATOM 841 N N . ASP A 1 97 ? 8.407 11.658 11.097 1.00 92.31 97 ASP A N 1
ATOM 842 C CA . ASP A 1 97 ? 7.812 10.560 10.339 1.00 92.31 97 ASP A CA 1
ATOM 843 C C . ASP A 1 97 ? 7.085 11.090 9.090 1.00 92.31 97 ASP A C 1
ATOM 845 O O . ASP A 1 97 ? 7.216 10.503 8.020 1.00 92.31 97 ASP A O 1
ATOM 849 N N . ALA A 1 98 ? 6.428 12.253 9.166 1.00 93.94 98 ALA A N 1
ATOM 850 C CA . ALA A 1 98 ? 5.855 12.935 8.004 1.00 93.94 98 ALA A CA 1
ATOM 851 C C . ALA A 1 98 ? 6.935 13.373 6.998 1.00 93.94 98 ALA A C 1
ATOM 853 O O . ALA A 1 98 ? 6.839 13.050 5.813 1.00 93.94 98 ALA A O 1
ATOM 854 N N . ILE A 1 99 ? 8.000 14.038 7.467 1.00 95.94 99 ILE A N 1
ATOM 855 C CA . ILE A 1 99 ? 9.124 14.461 6.616 1.00 95.94 99 ILE A CA 1
ATOM 856 C C . ILE A 1 99 ? 9.797 13.242 5.984 1.00 95.94 99 ILE A C 1
ATOM 858 O O . ILE A 1 99 ? 10.013 13.221 4.777 1.00 95.94 99 ILE A O 1
ATOM 862 N N . MET A 1 100 ? 10.084 12.199 6.764 1.00 95.19 100 MET A N 1
ATOM 863 C CA . MET A 1 100 ? 10.714 10.985 6.247 1.00 95.19 100 MET A CA 1
ATOM 864 C C . MET A 1 100 ? 9.814 10.235 5.266 1.00 95.19 100 MET A C 1
ATOM 866 O O . MET A 1 100 ? 10.317 9.713 4.279 1.00 95.19 100 MET A O 1
ATOM 870 N N . THR A 1 101 ? 8.493 10.232 5.468 1.00 95.56 101 THR A N 1
ATOM 871 C CA . THR A 1 101 ? 7.546 9.677 4.488 1.00 95.56 101 THR A CA 1
ATOM 872 C C . THR A 1 101 ? 7.656 10.415 3.153 1.00 95.56 101 THR A C 1
ATOM 874 O O . THR A 1 101 ? 7.749 9.772 2.107 1.00 95.56 101 THR A O 1
ATOM 877 N N . LEU A 1 102 ? 7.706 11.752 3.173 1.00 96.81 102 LEU A N 1
ATOM 878 C CA . LEU A 1 102 ? 7.879 12.564 1.966 1.00 96.81 102 LEU A CA 1
ATOM 879 C C . LEU A 1 102 ? 9.248 12.340 1.313 1.00 96.81 102 LEU A C 1
ATOM 881 O O . LEU A 1 102 ? 9.308 12.134 0.105 1.00 96.81 102 LEU A O 1
ATOM 885 N N . VAL A 1 103 ? 10.331 12.315 2.095 1.00 97.31 103 VAL A N 1
ATOM 886 C CA . VAL A 1 103 ? 11.697 12.078 1.596 1.00 97.31 103 VAL A CA 1
ATOM 887 C C . VAL A 1 103 ? 11.816 10.694 0.963 1.00 97.31 103 VAL A C 1
ATOM 889 O O . VAL A 1 103 ? 12.269 10.580 -0.171 1.00 97.31 103 VAL A O 1
ATOM 892 N N . CYS A 1 104 ? 11.370 9.640 1.647 1.00 97.06 104 CYS A N 1
ATOM 893 C CA . CYS A 1 104 ? 11.393 8.275 1.125 1.00 97.06 104 CYS A CA 1
ATOM 894 C C . CYS A 1 104 ? 10.552 8.133 -0.150 1.00 97.06 104 CYS A C 1
ATOM 896 O O . CYS A 1 104 ? 10.999 7.513 -1.115 1.00 97.06 104 CYS A O 1
ATOM 898 N N . THR A 1 105 ? 9.377 8.767 -0.195 1.00 96.25 105 THR A N 1
ATOM 899 C CA . THR A 1 105 ? 8.511 8.759 -1.383 1.00 96.25 105 THR A CA 1
ATOM 900 C C . THR A 1 105 ? 9.145 9.532 -2.537 1.00 96.25 105 THR A C 1
ATOM 902 O O . THR A 1 105 ? 9.174 9.041 -3.662 1.00 96.25 105 THR A O 1
ATOM 905 N N . GLY A 1 106 ? 9.722 10.704 -2.264 1.00 96.25 106 GLY A N 1
ATOM 906 C CA . GLY A 1 106 ? 10.448 11.503 -3.248 1.00 96.25 106 GLY A CA 1
ATOM 907 C C . GLY A 1 106 ? 11.671 10.773 -3.803 1.00 96.25 106 GLY A C 1
ATOM 908 O O . GLY A 1 106 ? 11.877 10.773 -5.011 1.00 96.25 106 GLY A O 1
ATOM 909 N N . LEU A 1 107 ? 12.438 10.083 -2.953 1.00 95.81 107 LEU A N 1
ATOM 910 C CA . LEU A 1 107 ? 13.565 9.243 -3.372 1.00 95.81 107 LEU A CA 1
ATOM 911 C C . LEU A 1 107 ? 13.108 8.052 -4.214 1.00 95.81 107 LEU A C 1
ATOM 913 O O . LEU A 1 107 ? 13.723 7.764 -5.237 1.00 95.81 107 LEU A O 1
ATOM 917 N N . HIS A 1 108 ? 12.025 7.380 -3.818 1.00 94.12 108 HIS A N 1
ATOM 918 C CA . HIS A 1 108 ? 11.444 6.291 -4.597 1.00 94.12 108 HIS A CA 1
ATOM 919 C C . HIS A 1 108 ? 11.052 6.769 -6.002 1.00 94.12 108 HIS A C 1
ATOM 921 O O . HIS A 1 108 ? 11.530 6.225 -6.997 1.00 94.12 108 HIS A O 1
ATOM 927 N N . LEU A 1 109 ? 10.246 7.831 -6.088 1.00 92.44 109 LEU A N 1
ATOM 928 C CA . LEU A 1 109 ? 9.795 8.400 -7.359 1.00 92.44 109 LEU A CA 1
ATOM 929 C C . LEU A 1 109 ? 10.963 8.953 -8.188 1.00 92.44 109 LEU A C 1
ATOM 931 O O . LEU A 1 109 ? 11.030 8.713 -9.391 1.00 92.44 109 LEU A O 1
ATOM 935 N N . GLY A 1 110 ? 11.910 9.645 -7.554 1.00 91.94 110 GLY A N 1
ATOM 936 C CA . GLY A 1 110 ? 13.098 10.195 -8.205 1.00 91.94 110 GLY A CA 1
ATOM 937 C C . GLY A 1 110 ? 13.986 9.114 -8.820 1.00 91.94 110 GLY A C 1
ATOM 938 O O . GLY A 1 110 ? 14.398 9.249 -9.972 1.00 91.94 110 GLY A O 1
ATOM 939 N N . LEU A 1 111 ? 14.222 8.012 -8.099 1.00 90.69 111 LEU A N 1
ATOM 940 C CA . LEU A 1 111 ? 14.960 6.859 -8.622 1.00 90.69 111 LEU A CA 1
ATOM 941 C C . LEU A 1 111 ? 14.229 6.213 -9.799 1.00 90.69 111 LEU A C 1
ATOM 943 O O . LEU A 1 111 ? 14.860 5.950 -10.820 1.00 90.69 111 LEU A O 1
ATOM 947 N N . LEU A 1 112 ? 12.911 6.009 -9.707 1.00 88.62 112 LEU A N 1
ATOM 948 C CA . LEU A 1 112 ? 12.123 5.463 -10.818 1.00 88.62 112 LEU A CA 1
ATOM 949 C C . LEU A 1 112 ? 12.207 6.341 -12.070 1.00 88.62 112 LEU A C 1
ATOM 951 O O . LEU A 1 112 ? 12.448 5.835 -13.167 1.00 88.62 112 LEU A O 1
ATOM 955 N N . LEU A 1 113 ? 12.056 7.657 -11.909 1.00 88.50 113 LEU A N 1
ATOM 956 C CA . LEU A 1 113 ? 12.160 8.613 -13.010 1.00 88.50 113 LEU A CA 1
ATOM 957 C C . LEU A 1 113 ? 13.565 8.614 -13.623 1.00 88.50 113 LEU A C 1
ATOM 959 O O . LEU A 1 113 ? 13.697 8.599 -14.846 1.00 88.50 113 LEU A O 1
ATOM 963 N N . ALA A 1 114 ? 14.613 8.585 -12.796 1.00 87.94 114 ALA A N 1
ATOM 964 C CA . ALA A 1 114 ? 15.996 8.531 -13.261 1.00 87.94 114 ALA A CA 1
ATOM 965 C C . ALA A 1 114 ? 16.290 7.240 -14.042 1.00 87.94 114 ALA A C 1
ATOM 967 O O . ALA A 1 114 ? 16.863 7.302 -15.129 1.00 87.94 114 ALA A O 1
ATOM 968 N N . CYS A 1 115 ? 15.835 6.092 -13.534 1.00 84.06 115 CYS A N 1
ATOM 969 C CA . CYS A 1 115 ? 16.015 4.791 -14.177 1.00 84.06 115 CYS A CA 1
ATOM 970 C C . CYS A 1 115 ? 15.163 4.610 -15.441 1.00 84.06 115 CYS A C 1
ATOM 972 O O . CYS A 1 115 ? 15.481 3.765 -16.267 1.00 84.06 115 CYS A O 1
ATOM 974 N N . THR A 1 116 ? 14.073 5.370 -15.589 1.00 79.44 116 THR A N 1
ATOM 975 C CA . THR A 1 116 ? 13.252 5.362 -16.812 1.00 79.44 116 THR A CA 1
ATOM 976 C C . THR A 1 116 ? 13.868 6.237 -17.904 1.00 79.44 116 THR A C 1
ATOM 978 O O . THR A 1 116 ? 13.714 5.947 -19.082 1.00 79.44 116 THR A O 1
ATOM 981 N N . LYS A 1 117 ? 14.572 7.314 -17.526 1.00 83.06 117 LYS A N 1
ATOM 982 C CA . LYS A 1 117 ? 15.192 8.251 -18.477 1.00 83.06 117 LYS A CA 1
ATOM 983 C C . LYS A 1 117 ? 16.597 7.851 -18.929 1.00 83.06 117 LYS A C 1
ATOM 985 O O . LYS A 1 117 ? 17.035 8.319 -19.973 1.00 83.06 117 LYS A O 1
ATOM 990 N N . LYS A 1 118 ? 17.329 7.067 -18.133 1.00 81.12 118 LYS A N 1
ATOM 991 C CA . LYS A 1 118 ? 18.714 6.663 -18.418 1.00 81.12 118 LYS A CA 1
ATOM 992 C C . LYS A 1 118 ? 18.846 5.144 -18.347 1.00 81.12 118 LYS A C 1
ATOM 994 O O . LYS A 1 118 ? 18.765 4.585 -17.256 1.00 81.12 118 LYS A O 1
ATOM 999 N N . GLU A 1 119 ? 19.139 4.508 -19.478 1.00 73.56 119 GLU A N 1
ATOM 1000 C CA . GLU A 1 119 ? 19.328 3.049 -19.580 1.00 73.56 119 GLU A CA 1
ATOM 1001 C C . GLU A 1 119 ? 20.451 2.544 -18.660 1.00 73.56 119 GLU A C 1
ATOM 1003 O O . GLU A 1 119 ? 20.280 1.558 -17.950 1.00 73.56 119 GLU A O 1
ATOM 1008 N N . ASN A 1 120 ? 21.541 3.307 -18.525 1.00 76.94 120 ASN A N 1
ATOM 1009 C CA . ASN A 1 120 ? 22.651 2.983 -17.615 1.00 76.94 120 ASN A CA 1
ATOM 1010 C C . ASN A 1 120 ? 22.238 2.893 -16.135 1.00 76.94 120 ASN A C 1
ATOM 1012 O O . ASN A 1 120 ? 22.971 2.328 -15.325 1.00 76.94 120 ASN A O 1
ATOM 1016 N N . LEU A 1 121 ? 21.094 3.478 -15.758 1.00 80.94 121 LEU A N 1
ATOM 1017 C CA . LEU A 1 121 ? 20.576 3.423 -14.393 1.00 80.94 121 LEU A CA 1
ATOM 1018 C C . LEU A 1 121 ? 19.543 2.305 -14.181 1.00 80.94 121 LEU A C 1
ATOM 1020 O O . LEU A 1 121 ? 19.157 2.057 -13.040 1.00 80.94 121 LEU A O 1
ATOM 1024 N N . CYS A 1 122 ? 19.131 1.598 -15.238 1.00 74.19 122 CYS A N 1
ATOM 1025 C CA . CYS A 1 122 ? 18.174 0.493 -15.170 1.00 74.19 122 CYS A CA 1
ATOM 1026 C C . CYS A 1 122 ? 18.559 -0.598 -14.140 1.00 74.19 122 CYS A C 1
ATOM 1028 O O . CYS A 1 122 ? 17.696 -0.978 -13.341 1.00 74.19 122 CYS A O 1
ATOM 1030 N N . PRO A 1 123 ? 19.844 -1.002 -14.006 1.00 77.38 123 PRO A N 1
ATOM 1031 C CA . PRO A 1 123 ? 20.269 -1.964 -12.982 1.00 77.38 123 PRO A CA 1
ATOM 1032 C C . PRO A 1 123 ? 20.025 -1.513 -11.536 1.00 77.38 123 PRO A C 1
ATOM 1034 O O . PRO A 1 123 ? 19.911 -2.338 -10.632 1.00 77.38 123 PRO A O 1
ATOM 1037 N N . TYR A 1 124 ? 19.902 -0.208 -11.291 1.00 82.12 124 TYR A N 1
ATOM 1038 C CA . TYR A 1 124 ? 19.676 0.343 -9.954 1.00 82.12 124 TYR A CA 1
ATOM 1039 C C . TYR A 1 124 ? 18.190 0.505 -9.614 1.00 82.12 124 TYR A C 1
ATOM 1041 O O . TYR A 1 124 ? 17.865 0.946 -8.510 1.00 82.12 124 TYR A O 1
ATOM 1049 N N . GLN A 1 125 ? 17.265 0.101 -10.496 1.00 83.81 125 GLN A N 1
ATOM 1050 C CA . GLN A 1 125 ? 15.823 0.154 -10.220 1.00 83.81 125 GLN A CA 1
ATOM 1051 C C . GLN A 1 125 ? 15.447 -0.590 -8.938 1.00 83.81 125 GLN A C 1
ATOM 1053 O O . GLN A 1 125 ? 14.557 -0.150 -8.211 1.00 83.81 125 GLN A O 1
ATOM 1058 N N . MET A 1 126 ? 16.143 -1.679 -8.611 1.00 85.25 126 MET A N 1
ATOM 1059 C CA . MET A 1 126 ? 15.871 -2.454 -7.405 1.00 85.25 126 MET A CA 1
ATOM 1060 C C . MET A 1 126 ? 16.180 -1.681 -6.109 1.00 85.25 126 MET A C 1
ATOM 1062 O O . MET A 1 126 ? 15.515 -1.891 -5.093 1.00 85.25 126 MET A O 1
ATOM 1066 N N . LEU A 1 127 ? 17.106 -0.714 -6.150 1.00 88.81 127 LEU A N 1
ATOM 1067 C CA . LEU A 1 127 ? 17.405 0.161 -5.013 1.00 88.81 127 LEU A CA 1
ATOM 1068 C C . LEU A 1 127 ? 16.196 1.024 -4.627 1.00 88.81 127 LEU A C 1
ATOM 1070 O O . LEU A 1 127 ? 16.038 1.362 -3.456 1.00 88.81 127 LEU A O 1
ATOM 1074 N N . SER A 1 128 ? 15.298 1.322 -5.575 1.00 90.69 128 SER A N 1
ATOM 1075 C CA . SER A 1 128 ? 14.071 2.087 -5.313 1.00 90.69 128 SER A CA 1
ATOM 1076 C C . SER A 1 128 ? 13.108 1.390 -4.339 1.00 90.69 128 SER A C 1
ATOM 1078 O O . SER A 1 128 ? 12.262 2.063 -3.743 1.00 90.69 128 SER A O 1
ATOM 1080 N N . LEU A 1 129 ? 13.258 0.078 -4.108 1.00 91.00 129 LEU A N 1
ATOM 1081 C CA . LEU A 1 129 ? 12.486 -0.662 -3.106 1.00 91.00 129 LEU A CA 1
ATOM 1082 C C . LEU A 1 129 ? 12.866 -0.281 -1.670 1.00 91.00 129 LEU A C 1
ATOM 1084 O O . LEU A 1 129 ? 12.013 -0.345 -0.788 1.00 91.00 129 LEU A O 1
ATOM 1088 N N . VAL A 1 130 ? 14.110 0.147 -1.421 1.00 93.00 130 VAL A N 1
ATOM 1089 C CA . VAL A 1 130 ? 14.569 0.516 -0.072 1.00 93.00 130 VAL A CA 1
ATOM 1090 C C . VAL A 1 130 ? 13.868 1.790 0.422 1.00 93.00 130 VAL A C 1
ATOM 1092 O O . VAL A 1 130 ? 13.252 1.737 1.491 1.00 93.00 130 VAL A O 1
ATOM 1095 N N . PRO A 1 131 ? 13.845 2.909 -0.336 1.00 95.06 131 PRO A N 1
ATOM 1096 C CA . PRO A 1 131 ? 13.021 4.060 0.020 1.00 95.06 131 PRO A CA 1
ATOM 1097 C C . PRO A 1 131 ? 11.538 3.708 0.136 1.00 95.06 131 PRO A C 1
ATOM 1099 O O . PRO A 1 131 ? 10.880 4.189 1.051 1.00 95.06 131 PRO A O 1
ATOM 1102 N N . LEU A 1 132 ? 11.018 2.815 -0.713 1.00 94.69 132 LEU A N 1
ATOM 1103 C CA . LEU A 1 132 ? 9.618 2.393 -0.638 1.00 94.69 132 LEU A CA 1
ATOM 1104 C C . LEU A 1 132 ? 9.290 1.667 0.679 1.00 94.69 132 LEU A C 1
ATOM 1106 O O . LEU A 1 132 ? 8.262 1.952 1.292 1.00 94.69 132 LEU A O 1
ATOM 1110 N N . MET A 1 133 ? 10.167 0.773 1.158 1.00 93.75 133 MET A N 1
ATOM 1111 C CA . MET A 1 133 ? 10.019 0.156 2.486 1.00 93.75 133 MET A CA 1
ATOM 1112 C C . MET A 1 133 ? 10.042 1.216 3.591 1.00 93.75 133 MET A C 1
ATOM 1114 O O . MET A 1 133 ? 9.231 1.158 4.517 1.00 93.75 133 MET A O 1
ATOM 1118 N N . GLY A 1 134 ? 10.927 2.212 3.466 1.00 93.69 134 GLY A N 1
ATOM 1119 C CA . GLY A 1 134 ? 10.966 3.379 4.346 1.00 93.69 134 GLY A CA 1
ATOM 1120 C C . GLY A 1 134 ? 9.625 4.112 4.395 1.00 93.69 134 GLY A C 1
ATOM 1121 O O . GLY A 1 134 ? 9.090 4.316 5.485 1.00 93.69 134 GLY A O 1
ATOM 1122 N N . THR A 1 135 ? 9.032 4.422 3.236 1.00 95.19 135 THR A N 1
ATOM 1123 C CA . THR A 1 135 ? 7.699 5.040 3.140 1.00 95.19 135 THR A CA 1
ATOM 1124 C C . THR A 1 135 ? 6.660 4.232 3.910 1.00 95.19 135 THR A C 1
ATOM 1126 O O . THR A 1 135 ? 5.934 4.804 4.716 1.00 95.19 135 THR A O 1
ATOM 1129 N N . CYS A 1 136 ? 6.610 2.907 3.736 1.00 93.00 136 CYS A N 1
ATOM 1130 C CA . CYS A 1 136 ? 5.659 2.061 4.460 1.00 93.00 136 CYS A CA 1
ATOM 1131 C C . CYS A 1 136 ? 5.835 2.140 5.988 1.00 93.00 136 CYS A C 1
ATOM 1133 O O . CYS A 1 136 ? 4.844 2.234 6.712 1.00 93.00 136 CYS A O 1
ATOM 1135 N N . ILE A 1 137 ? 7.076 2.120 6.487 1.00 91.94 137 ILE A N 1
ATOM 1136 C CA . ILE A 1 137 ? 7.370 2.172 7.930 1.00 91.94 137 ILE A CA 1
ATOM 1137 C C . ILE A 1 137 ? 7.012 3.540 8.522 1.00 91.94 137 ILE A C 1
ATOM 1139 O O . ILE A 1 137 ? 6.351 3.611 9.559 1.00 91.94 137 ILE A O 1
ATOM 1143 N N . TYR A 1 138 ? 7.450 4.632 7.892 1.00 92.75 138 TYR A N 1
ATOM 1144 C CA . TYR A 1 138 ? 7.194 5.978 8.408 1.00 92.75 138 TYR A CA 1
ATOM 1145 C C . TYR A 1 138 ? 5.716 6.352 8.317 1.00 92.75 138 TYR A C 1
ATOM 1147 O O . TYR A 1 138 ? 5.190 6.957 9.251 1.00 92.75 138 TYR A O 1
ATOM 1155 N N . LEU A 1 139 ? 5.022 5.909 7.266 1.00 92.19 139 LEU A N 1
ATOM 1156 C CA . LEU A 1 139 ? 3.583 6.093 7.137 1.00 92.19 139 LEU A CA 1
ATOM 1157 C C . LEU A 1 139 ? 2.820 5.306 8.214 1.00 92.19 139 LEU A C 1
ATOM 1159 O O . LEU A 1 139 ? 1.902 5.845 8.830 1.00 92.19 139 LEU A O 1
ATOM 1163 N N . TYR A 1 140 ? 3.233 4.068 8.511 1.00 90.38 140 TYR A N 1
ATOM 1164 C CA . TYR A 1 140 ? 2.672 3.297 9.625 1.00 90.38 140 TYR A CA 1
ATOM 1165 C C . TYR A 1 140 ? 2.843 4.024 10.968 1.00 90.38 140 TYR A C 1
ATOM 1167 O O . TYR A 1 140 ? 1.883 4.144 11.728 1.00 90.38 140 TYR A O 1
ATOM 1175 N N . ASN A 1 141 ? 4.035 4.565 11.246 1.00 89.31 141 ASN A N 1
ATOM 1176 C CA . ASN A 1 141 ? 4.280 5.354 12.459 1.00 89.31 141 ASN A CA 1
ATOM 1177 C C . ASN A 1 141 ? 3.414 6.608 12.512 1.00 89.31 141 ASN A C 1
ATOM 1179 O O . ASN A 1 141 ? 2.884 6.947 13.567 1.00 89.31 141 ASN A O 1
ATOM 1183 N N . LEU A 1 142 ? 3.242 7.284 11.378 1.00 90.12 142 LEU A N 1
ATOM 1184 C CA . LEU A 1 142 ? 2.414 8.476 11.296 1.00 90.12 142 LEU A CA 1
ATOM 1185 C C . LEU A 1 142 ? 0.964 8.164 11.692 1.00 90.12 142 LEU A C 1
ATOM 1187 O O . LEU A 1 142 ? 0.398 8.869 12.524 1.00 90.12 142 LEU A O 1
ATOM 1191 N N . PHE A 1 143 ? 0.400 7.056 11.201 1.00 88.38 143 PHE A N 1
ATOM 1192 C CA . PHE A 1 143 ? -0.956 6.621 11.556 1.00 88.38 143 PHE A CA 1
ATOM 1193 C C . PHE A 1 143 ? -1.113 6.131 13.003 1.00 88.38 143 PHE A C 1
ATOM 1195 O O . PHE A 1 143 ? -2.236 6.055 13.501 1.00 88.38 143 PHE A O 1
ATOM 1202 N N . GLN A 1 144 ? -0.017 5.853 13.714 1.00 86.44 144 GLN A N 1
ATOM 1203 C CA . GLN A 1 144 ? -0.050 5.565 15.151 1.00 86.44 144 GLN A CA 1
ATOM 1204 C C . GLN A 1 144 ? -0.223 6.826 16.019 1.00 86.44 144 GLN A C 1
ATOM 1206 O O . GLN A 1 144 ? -0.464 6.690 17.222 1.00 86.44 144 GLN A O 1
ATOM 1211 N N . ALA A 1 145 ? -0.156 8.033 15.442 1.00 87.25 145 ALA A N 1
ATOM 1212 C CA . ALA A 1 145 ? -0.371 9.277 16.179 1.00 87.25 145 ALA A CA 1
ATOM 1213 C C . ALA A 1 145 ? -1.784 9.414 16.736 1.00 87.25 145 ALA A C 1
ATOM 1215 O O . ALA A 1 145 ? -2.762 9.047 16.083 1.00 87.25 145 ALA A O 1
ATOM 1216 N N . ASP A 1 146 ? -1.899 10.064 17.894 1.00 86.88 146 ASP A N 1
ATOM 1217 C CA . ASP A 1 146 ? -3.190 10.309 18.542 1.00 86.88 146 ASP A CA 1
ATOM 1218 C C . ASP A 1 146 ? -4.147 11.126 17.668 1.00 86.88 146 ASP A C 1
ATOM 1220 O O . ASP A 1 146 ? -5.343 10.852 17.657 1.00 86.88 146 ASP A O 1
ATOM 1224 N N . ILE A 1 147 ? -3.626 12.055 16.858 1.00 87.12 147 ILE A N 1
ATOM 1225 C CA . ILE A 1 147 ? -4.420 12.834 15.894 1.00 87.12 147 ILE A CA 1
ATOM 1226 C C . ILE A 1 147 ? -5.106 11.905 14.881 1.00 87.12 147 ILE A C 1
ATOM 1228 O O . ILE A 1 147 ? -6.306 12.027 14.642 1.00 87.12 147 ILE A O 1
ATOM 1232 N N . PHE A 1 148 ? -4.371 10.940 14.317 1.00 87.06 148 PHE A N 1
ATOM 1233 C CA . PHE A 1 148 ? -4.934 9.981 13.367 1.00 87.06 148 PHE A CA 1
ATOM 1234 C C . PHE A 1 148 ? -5.853 8.979 14.066 1.00 87.06 148 PHE A C 1
ATOM 1236 O O . PHE A 1 148 ? -6.928 8.685 13.554 1.00 87.06 148 PHE A O 1
ATOM 1243 N N . LYS A 1 149 ? -5.516 8.523 15.277 1.00 87.06 149 LYS A N 1
ATOM 1244 C CA . LYS A 1 149 ? -6.417 7.687 16.088 1.00 87.06 149 LYS A CA 1
ATOM 1245 C C . LYS A 1 149 ? -7.739 8.395 16.397 1.00 87.06 149 LYS A C 1
ATOM 1247 O O . LYS A 1 149 ? -8.786 7.753 16.368 1.00 87.06 149 LYS A O 1
ATOM 1252 N N . LEU A 1 150 ? -7.708 9.700 16.672 1.00 88.94 150 LEU A N 1
ATOM 1253 C CA . LEU A 1 150 ? -8.901 10.515 16.892 1.00 88.94 150 LEU A CA 1
ATOM 1254 C C . LEU A 1 150 ? -9.702 10.688 15.596 1.00 88.94 150 LEU A C 1
ATOM 1256 O O . LEU A 1 150 ? -10.916 10.492 15.606 1.00 88.94 150 LEU A O 1
ATOM 1260 N N . LEU A 1 151 ? -9.029 10.964 14.473 1.00 90.81 151 LEU A N 1
ATOM 1261 C CA . LEU A 1 151 ? -9.656 11.033 13.151 1.00 90.81 151 LEU A CA 1
ATOM 1262 C C . LEU A 1 151 ? -10.401 9.735 12.821 1.00 90.81 151 LEU A C 1
ATOM 1264 O O . LEU A 1 151 ? -11.542 9.790 12.366 1.00 90.81 151 LEU A O 1
ATOM 1268 N N . MET A 1 152 ? -9.807 8.576 13.116 1.00 88.44 152 MET A N 1
ATOM 1269 C C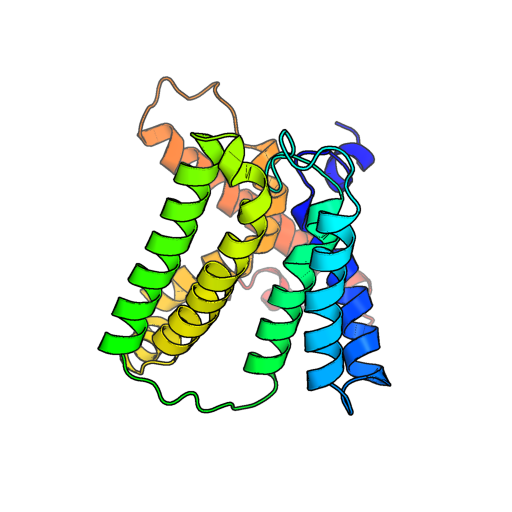A . MET A 1 152 ? -10.426 7.272 12.859 1.00 88.44 152 MET A CA 1
ATOM 1270 C C . MET A 1 152 ? -11.683 7.009 13.703 1.00 88.44 152 MET A C 1
ATOM 1272 O O . MET A 1 152 ? -12.504 6.192 13.299 1.00 88.44 152 MET A O 1
ATOM 1276 N N . LYS A 1 153 ? -11.878 7.717 14.826 1.00 90.25 153 LYS A N 1
ATOM 1277 C CA . LYS A 1 153 ? -13.111 7.659 15.638 1.00 90.25 153 LYS A CA 1
ATOM 1278 C C . LYS A 1 153 ? -14.217 8.600 15.148 1.00 90.25 153 LYS A C 1
ATOM 1280 O O . LYS A 1 153 ? -15.357 8.469 15.584 1.00 90.25 153 LYS A O 1
ATOM 1285 N N . SER A 1 154 ? -13.893 9.562 14.286 1.00 91.38 154 SER A N 1
ATOM 1286 C CA . SER A 1 154 ? -14.869 10.499 13.722 1.00 91.38 154 SER A CA 1
ATOM 1287 C C . SER A 1 154 ? -15.713 9.855 12.612 1.00 91.38 154 SER A C 1
ATOM 1289 O O . SER A 1 154 ? -15.343 8.818 12.060 1.00 91.38 154 SER A O 1
ATOM 1291 N N . ASN A 1 155 ? -16.802 10.515 12.205 1.00 89.69 155 ASN A N 1
ATOM 1292 C CA . ASN A 1 155 ? -17.624 10.089 11.060 1.00 89.69 155 ASN A CA 1
ATOM 1293 C C . ASN A 1 155 ? -16.808 9.968 9.760 1.00 89.69 155 ASN A C 1
ATOM 1295 O O . ASN A 1 155 ? -17.032 9.057 8.966 1.00 89.69 155 ASN A O 1
ATOM 1299 N N . VAL A 1 156 ? -15.816 10.845 9.568 1.00 89.12 156 VAL A N 1
ATOM 1300 C CA . VAL A 1 156 ? -14.884 10.774 8.431 1.00 89.12 156 VAL A CA 1
ATOM 1301 C C . VAL A 1 156 ? -14.018 9.516 8.524 1.00 89.12 156 VAL A C 1
ATOM 1303 O O . VAL A 1 156 ? -13.806 8.831 7.525 1.00 89.12 156 VAL A O 1
ATOM 1306 N N . GLY A 1 157 ? -13.576 9.166 9.734 1.00 89.44 157 GLY A N 1
ATOM 1307 C CA . GLY A 1 157 ? -12.838 7.938 10.017 1.00 89.44 157 GLY A CA 1
ATOM 1308 C C . GLY A 1 157 ? -13.603 6.677 9.627 1.00 89.44 157 GLY A C 1
ATOM 1309 O O . GLY A 1 157 ? -13.017 5.781 9.023 1.00 89.44 157 GLY A O 1
ATOM 1310 N N . TYR A 1 158 ? -14.910 6.621 9.895 1.00 87.75 158 TYR A N 1
ATOM 1311 C CA . TYR A 1 158 ? -15.760 5.517 9.435 1.00 87.75 158 TYR A CA 1
ATOM 1312 C C . TYR A 1 158 ? -15.806 5.416 7.907 1.00 87.75 158 TYR A C 1
ATOM 1314 O O . TYR A 1 158 ? -15.702 4.315 7.369 1.00 87.75 158 TYR A O 1
ATOM 1322 N N . GLY A 1 159 ? -15.891 6.548 7.200 1.00 88.38 159 GLY A N 1
ATOM 1323 C CA . GLY A 1 159 ? -15.816 6.576 5.736 1.00 88.38 159 GLY A CA 1
ATOM 1324 C C . GLY A 1 159 ? -14.484 6.034 5.206 1.00 88.38 159 GLY A C 1
ATOM 1325 O O . GLY A 1 159 ? -14.468 5.178 4.322 1.00 88.38 159 GLY A O 1
ATOM 1326 N N . ILE A 1 160 ? -13.364 6.462 5.798 1.00 89.12 160 ILE A N 1
ATOM 1327 C CA . ILE A 1 160 ? -12.024 5.961 5.452 1.00 89.12 160 ILE A CA 1
ATOM 1328 C C . ILE A 1 160 ? -11.932 4.450 5.697 1.00 89.12 160 ILE A C 1
ATOM 1330 O O . ILE A 1 160 ? -11.432 3.722 4.841 1.00 89.12 160 ILE A O 1
ATOM 1334 N N . GLN A 1 161 ? -12.438 3.961 6.834 1.00 88.94 161 GLN A N 1
ATOM 1335 C CA . GLN A 1 161 ? -12.452 2.530 7.154 1.00 88.94 161 GLN A CA 1
ATOM 1336 C C . GLN A 1 161 ? -13.303 1.728 6.175 1.00 88.94 161 GLN A C 1
ATOM 1338 O O . GLN A 1 161 ? -12.878 0.654 5.766 1.00 88.94 161 GLN A O 1
ATOM 1343 N N . ALA A 1 162 ? -14.461 2.246 5.760 1.00 86.94 162 ALA A N 1
ATOM 1344 C CA . ALA A 1 162 ? -15.320 1.584 4.784 1.00 86.94 162 ALA A CA 1
ATOM 1345 C C . ALA A 1 162 ? -14.611 1.410 3.432 1.00 86.94 162 ALA A C 1
ATOM 1347 O O . ALA A 1 162 ? -14.604 0.314 2.872 1.00 86.94 162 ALA A O 1
ATOM 1348 N N . ILE A 1 163 ? -13.951 2.464 2.940 1.00 86.50 163 ILE A N 1
ATOM 1349 C CA . ILE A 1 163 ? -13.174 2.410 1.692 1.00 86.50 163 ILE A CA 1
ATOM 1350 C C . ILE A 1 163 ? -11.978 1.462 1.846 1.00 86.50 163 ILE A C 1
ATOM 1352 O O . ILE A 1 163 ? -11.747 0.614 0.985 1.00 86.50 163 ILE A O 1
ATOM 1356 N N . ALA A 1 164 ? -11.241 1.557 2.957 1.00 86.81 164 ALA A N 1
ATOM 1357 C CA . ALA A 1 164 ? -10.106 0.680 3.236 1.00 86.81 164 ALA A CA 1
ATOM 1358 C C . ALA A 1 164 ? -10.530 -0.795 3.320 1.00 86.81 164 ALA A C 1
ATOM 1360 O O . ALA A 1 164 ? -9.828 -1.673 2.819 1.00 86.81 164 ALA A O 1
ATOM 1361 N N . ALA A 1 165 ? -11.697 -1.067 3.905 1.00 86.44 165 ALA A N 1
ATOM 1362 C CA . ALA A 1 165 ? -12.250 -2.404 4.029 1.00 86.44 165 ALA A CA 1
ATOM 1363 C C . ALA A 1 165 ? -12.628 -3.014 2.674 1.00 86.44 165 ALA A C 1
ATOM 1365 O O . ALA A 1 165 ? -12.557 -4.233 2.553 1.00 86.44 165 ALA A O 1
ATOM 1366 N N . LEU A 1 166 ? -13.003 -2.192 1.688 1.00 89.31 166 LEU A N 1
ATOM 1367 C CA . LEU A 1 166 ? -13.366 -2.593 0.323 1.00 89.31 166 LEU A CA 1
ATOM 1368 C C . LEU A 1 166 ? -12.180 -2.603 -0.655 1.00 89.31 166 LEU A C 1
ATOM 1370 O O . LEU A 1 166 ? -12.379 -2.829 -1.845 1.00 89.31 166 LEU A O 1
ATOM 1374 N N . CYS A 1 167 ? -10.958 -2.327 -0.195 1.00 87.94 167 CYS A N 1
ATOM 1375 C CA . CYS A 1 167 ? -9.798 -2.109 -1.065 1.00 87.94 167 CYS A CA 1
ATOM 1376 C C . CYS A 1 167 ? -9.439 -3.329 -1.937 1.00 87.94 167 CYS A C 1
ATOM 1378 O O . CYS A 1 167 ? -9.018 -3.184 -3.084 1.00 87.94 167 CYS A O 1
ATOM 1380 N N . LEU A 1 168 ? -9.609 -4.548 -1.418 1.00 83.06 168 LEU A N 1
ATOM 1381 C CA . LEU A 1 168 ? -9.290 -5.754 -2.185 1.00 83.06 168 LEU A CA 1
ATOM 1382 C C . LEU A 1 168 ? -10.372 -6.014 -3.238 1.00 83.06 168 LEU A C 1
ATOM 1384 O O . LEU A 1 168 ? -10.073 -6.278 -4.401 1.00 83.06 168 LEU A O 1
ATOM 1388 N N . GLU A 1 169 ? -11.635 -5.889 -2.846 1.00 88.38 169 GLU A N 1
ATOM 1389 C CA . GLU A 1 169 ? -12.782 -6.054 -3.727 1.00 88.38 169 GLU A CA 1
ATOM 1390 C C . GLU A 1 169 ? -12.804 -4.980 -4.824 1.00 88.38 169 GLU A C 1
ATOM 1392 O O . GLU A 1 169 ? -13.028 -5.313 -5.988 1.00 88.38 169 GLU A O 1
ATOM 1397 N N . SER A 1 170 ? -12.477 -3.724 -4.498 1.00 88.19 170 SER A N 1
ATOM 1398 C CA . SER A 1 170 ? -12.353 -2.637 -5.478 1.00 88.19 170 SER A CA 1
ATOM 1399 C C . SER A 1 170 ? -11.263 -2.931 -6.508 1.00 88.19 170 SER A C 1
ATOM 1401 O O . SER A 1 170 ? -11.489 -2.762 -7.707 1.00 88.19 170 SER A O 1
ATOM 1403 N N . TYR A 1 171 ? -10.133 -3.495 -6.075 1.00 83.12 171 TYR A N 1
ATOM 1404 C CA . TYR A 1 171 ? -9.065 -3.928 -6.974 1.00 83.12 171 TYR A CA 1
ATOM 1405 C C . TYR A 1 171 ? -9.498 -5.057 -7.930 1.00 83.12 171 TYR A C 1
ATOM 1407 O O . TYR A 1 171 ? -9.054 -5.101 -9.079 1.00 83.12 171 TYR A O 1
ATOM 1415 N N . ILE A 1 172 ? -10.377 -5.966 -7.492 1.00 83.06 172 ILE A N 1
ATOM 1416 C CA . ILE A 1 172 ? -10.924 -7.031 -8.352 1.00 83.06 172 ILE A CA 1
ATOM 1417 C C . ILE A 1 172 ? -11.838 -6.438 -9.433 1.00 83.06 172 ILE A C 1
ATOM 1419 O O . ILE A 1 172 ? -11.740 -6.817 -10.605 1.00 83.06 172 ILE A O 1
ATOM 1423 N N . VAL A 1 173 ? -12.732 -5.525 -9.049 1.00 86.50 173 VAL A N 1
ATOM 1424 C CA . VAL A 1 173 ? -13.821 -5.060 -9.923 1.00 86.50 173 VAL A CA 1
ATOM 1425 C C . VAL A 1 173 ? -13.419 -3.918 -10.855 1.00 86.50 173 VAL A C 1
ATOM 1427 O O . VAL A 1 173 ? -13.971 -3.819 -11.950 1.00 86.50 173 VAL A O 1
ATOM 1430 N N . GLN A 1 174 ? -12.430 -3.095 -10.482 1.00 83.62 174 GLN A N 1
ATOM 1431 C CA . GLN A 1 174 ? -12.033 -1.902 -11.246 1.00 83.62 174 GLN A CA 1
ATOM 1432 C C . GLN A 1 174 ? -11.705 -2.201 -12.717 1.00 83.62 174 GLN A C 1
ATOM 1434 O O . GLN A 1 174 ? -12.068 -1.440 -13.608 1.00 83.62 174 GLN A O 1
ATOM 1439 N N . TYR A 1 175 ? -11.096 -3.355 -13.001 1.00 75.50 175 TYR A N 1
ATOM 1440 C CA . TYR A 1 175 ? -10.709 -3.744 -14.360 1.00 75.50 175 TYR A CA 1
ATOM 1441 C C . TYR A 1 175 ? -11.893 -4.043 -15.282 1.00 75.50 175 TYR A C 1
ATOM 1443 O O . TYR A 1 175 ? -11.710 -4.102 -16.494 1.00 75.50 175 TYR A O 1
ATOM 1451 N N . VAL A 1 176 ? -13.075 -4.306 -14.722 1.00 81.00 176 VAL A N 1
ATOM 1452 C CA . VAL A 1 176 ? -14.302 -4.540 -15.495 1.00 81.00 176 VAL A CA 1
ATOM 1453 C C . VAL A 1 176 ? -15.009 -3.221 -15.803 1.00 81.00 176 VAL A C 1
ATOM 1455 O O . VAL A 1 176 ? -15.679 -3.119 -16.825 1.00 81.00 176 VAL A O 1
ATOM 1458 N N . LEU A 1 177 ? -14.846 -2.224 -14.930 1.00 82.19 177 LEU A N 1
ATOM 1459 C CA . LEU A 1 177 ? -15.571 -0.956 -14.987 1.00 82.19 177 LEU A CA 1
ATOM 1460 C C . LEU A 1 177 ? -14.794 0.169 -15.677 1.00 82.19 177 LEU A C 1
ATOM 1462 O O . LEU A 1 177 ? -15.411 1.080 -16.218 1.00 82.19 177 LEU A O 1
ATOM 1466 N N . PHE A 1 178 ? -13.459 0.119 -15.706 1.00 81.25 178 PHE A N 1
ATOM 1467 C CA . PHE A 1 178 ? -12.676 1.125 -16.423 1.00 81.25 178 PHE A CA 1
ATOM 1468 C C . PHE A 1 178 ? -12.993 1.108 -17.921 1.00 81.25 178 PHE A C 1
ATOM 1470 O O . PHE A 1 178 ? -12.701 0.148 -18.635 1.00 81.25 178 PHE A O 1
ATOM 1477 N N . THR A 1 179 ? -13.610 2.196 -18.384 1.00 80.94 179 THR A N 1
ATOM 1478 C CA . THR A 1 179 ? -14.037 2.381 -19.765 1.00 80.94 179 THR A CA 1
ATOM 1479 C C . THR A 1 179 ? -13.824 3.820 -20.214 1.00 80.94 179 THR A C 1
ATOM 1481 O O . THR A 1 179 ? -14.137 4.765 -19.495 1.00 80.94 179 THR A O 1
ATOM 1484 N N . ASP A 1 180 ? -13.347 3.982 -21.445 1.00 83.44 180 ASP A N 1
ATOM 1485 C CA . ASP A 1 180 ? -13.134 5.295 -22.061 1.00 83.44 180 ASP A CA 1
ATOM 1486 C C . ASP A 1 180 ? -14.408 5.890 -22.680 1.00 83.44 180 ASP A C 1
ATOM 1488 O O . ASP A 1 180 ? -14.419 7.030 -23.144 1.00 83.44 180 ASP A O 1
ATOM 1492 N N . LYS A 1 181 ? -15.514 5.134 -22.680 1.00 85.56 181 LYS A N 1
ATOM 1493 C CA . LYS A 1 181 ? -16.771 5.526 -23.339 1.00 85.56 181 LYS A CA 1
ATOM 1494 C C . LYS A 1 181 ? -17.407 6.788 -22.754 1.00 85.56 181 LYS A C 1
ATOM 1496 O O . LYS A 1 181 ? -18.144 7.470 -23.455 1.00 85.56 181 LYS A O 1
ATOM 1501 N N . ILE A 1 182 ? -17.118 7.101 -21.492 1.00 87.19 182 ILE A N 1
ATOM 1502 C CA . ILE A 1 182 ? -17.667 8.259 -20.772 1.00 87.19 182 ILE A CA 1
ATOM 1503 C C . ILE A 1 182 ? -16.663 9.4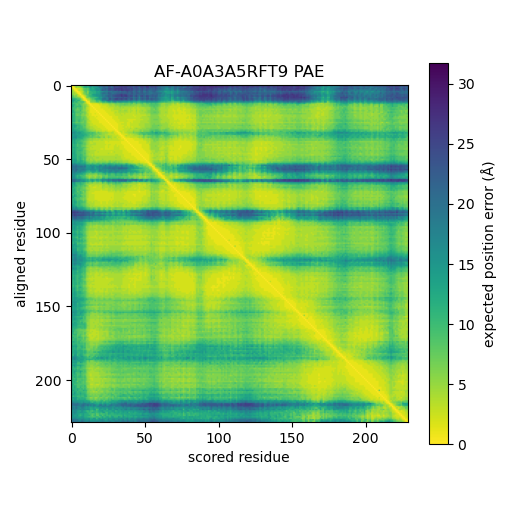11 -20.628 1.00 87.19 182 ILE A C 1
ATOM 1505 O O . ILE A 1 182 ? -16.907 10.352 -19.878 1.00 87.19 182 ILE A O 1
ATOM 1509 N N . ASN A 1 183 ? -15.545 9.385 -21.363 1.00 89.06 183 ASN A N 1
ATOM 1510 C CA . ASN A 1 183 ? -14.510 10.425 -21.279 1.00 89.06 183 ASN A CA 1
ATOM 1511 C C . ASN A 1 183 ? -14.989 11.819 -21.709 1.00 89.06 183 ASN A C 1
ATOM 1513 O O . ASN A 1 183 ? -14.407 12.816 -21.293 1.00 89.06 183 ASN A O 1
ATOM 1517 N N . TYR A 1 184 ? -16.081 11.910 -22.473 1.00 91.12 184 TYR A N 1
ATOM 1518 C CA . TYR A 1 184 ? -16.705 13.186 -22.836 1.00 91.12 184 TYR A CA 1
ATOM 1519 C C . TYR A 1 184 ? -17.262 13.959 -21.626 1.00 91.12 184 TYR A C 1
ATOM 1521 O O . TYR A 1 184 ? -17.461 15.165 -21.712 1.00 91.12 184 TYR A O 1
ATOM 1529 N N . LEU A 1 185 ? -17.497 13.280 -20.496 1.00 90.81 185 LEU A N 1
ATOM 1530 C CA . LEU A 1 185 ? -18.033 13.863 -19.265 1.00 90.81 185 LEU A CA 1
ATOM 1531 C C . LEU A 1 185 ? -16.937 14.363 -18.305 1.00 90.81 185 LEU A C 1
ATOM 1533 O O . LEU A 1 185 ? -17.196 14.543 -17.115 1.00 90.81 185 LEU A O 1
ATOM 15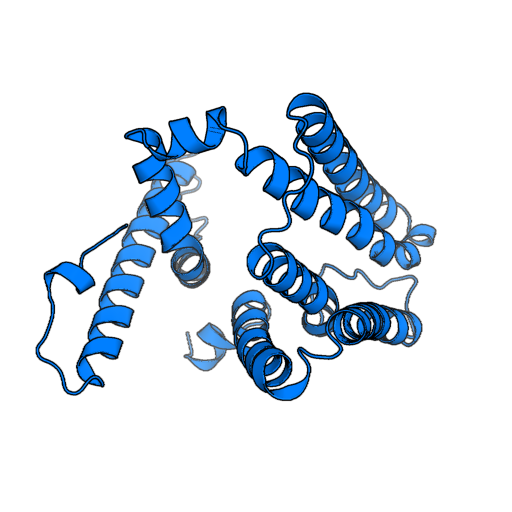37 N N . PHE A 1 186 ? -15.696 14.521 -18.769 1.00 87.94 186 PHE A N 1
ATOM 1538 C CA . PHE A 1 186 ? -14.573 14.907 -17.916 1.00 87.94 186 PHE A CA 1
ATOM 1539 C C . PHE A 1 186 ? -14.805 16.280 -17.249 1.00 87.94 186 PHE A C 1
ATOM 1541 O O . PHE A 1 186 ? -15.166 17.230 -17.946 1.00 87.94 186 PHE A O 1
ATOM 1548 N N . PRO A 1 187 ? -14.593 16.430 -15.923 1.00 87.56 187 PRO A N 1
ATOM 1549 C CA . PRO A 1 187 ? -13.992 15.470 -14.982 1.00 87.56 187 PRO A CA 1
ATOM 1550 C C . PRO A 1 187 ? -14.999 14.590 -14.210 1.00 87.56 187 PRO A C 1
ATOM 1552 O O . PRO A 1 187 ? -14.595 13.780 -13.375 1.00 87.56 187 PRO A O 1
ATOM 1555 N N . LEU A 1 188 ? -16.307 14.746 -14.448 1.00 91.25 188 LEU A N 1
ATOM 1556 C CA . LEU A 1 188 ? -17.368 14.036 -13.721 1.00 91.25 188 LEU A CA 1
ATOM 1557 C C . LEU A 1 188 ? -17.312 12.514 -13.938 1.00 91.25 188 LEU A C 1
ATOM 1559 O O . LEU A 1 188 ? -17.659 11.755 -13.033 1.00 91.25 188 LEU A O 1
ATOM 1563 N N . ASN A 1 189 ? -16.809 12.063 -15.091 1.00 91.00 189 ASN A N 1
ATOM 1564 C CA . ASN A 1 189 ? -16.570 10.647 -15.382 1.00 91.00 189 ASN A CA 1
ATOM 1565 C C . ASN A 1 189 ? -15.740 9.935 -14.295 1.00 91.00 189 ASN A C 1
ATOM 1567 O O . ASN A 1 189 ? -16.042 8.794 -13.960 1.00 91.00 189 ASN A O 1
ATOM 1571 N N . ILE A 1 190 ? -14.745 10.606 -13.699 1.00 89.25 190 ILE A N 1
ATOM 1572 C CA . ILE A 1 190 ? -13.904 10.031 -12.638 1.00 89.25 190 ILE A CA 1
ATOM 1573 C C . ILE A 1 190 ? -14.745 9.736 -11.397 1.00 89.25 190 ILE A C 1
ATOM 1575 O O . ILE A 1 190 ? -14.641 8.655 -10.820 1.00 89.25 190 ILE A O 1
ATOM 1579 N N . ILE A 1 191 ? -15.593 10.684 -10.994 1.00 90.56 191 ILE A N 1
ATOM 1580 C CA . ILE A 1 191 ? -16.449 10.533 -9.812 1.00 90.56 191 ILE A CA 1
ATOM 1581 C C . ILE A 1 191 ? -17.437 9.386 -10.037 1.00 90.56 191 ILE A C 1
ATOM 1583 O O . ILE A 1 191 ? -17.593 8.539 -9.160 1.00 90.56 191 ILE A O 1
ATOM 1587 N N . ILE A 1 192 ? -18.046 9.321 -11.225 1.00 90.31 192 ILE A N 1
ATOM 1588 C CA . ILE A 1 192 ? -18.976 8.250 -11.603 1.00 90.31 192 ILE A CA 1
ATOM 1589 C C . ILE A 1 192 ? -18.283 6.883 -11.523 1.00 90.31 192 ILE A C 1
ATOM 1591 O O . ILE A 1 192 ? -18.773 6.000 -10.822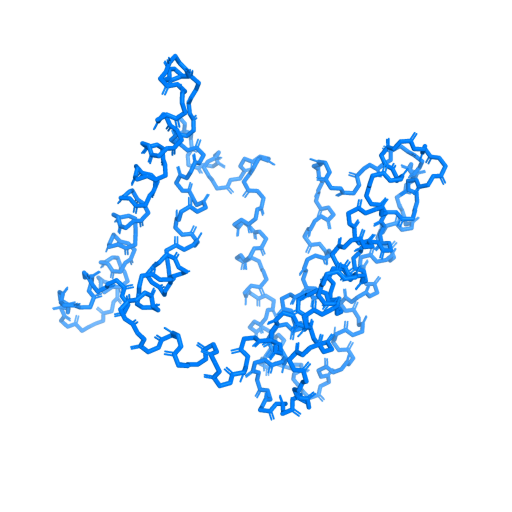 1.00 90.31 192 ILE A O 1
ATOM 1595 N N . LEU A 1 193 ? -17.105 6.731 -12.139 1.00 90.75 193 LEU A N 1
ATOM 1596 C CA . LEU A 1 193 ? -16.347 5.475 -12.107 1.00 90.75 193 LEU A CA 1
ATOM 1597 C C . LEU A 1 193 ? -15.971 5.056 -10.683 1.00 90.75 193 LEU A C 1
ATOM 1599 O O . LEU A 1 193 ? -16.060 3.878 -10.345 1.00 90.75 193 LEU A O 1
ATOM 1603 N N . VAL A 1 194 ? -15.565 6.000 -9.829 1.00 89.56 194 VAL A N 1
ATOM 1604 C CA . VAL A 1 194 ? -15.241 5.701 -8.425 1.00 89.56 194 VAL A CA 1
ATOM 1605 C C . VAL A 1 194 ? -16.472 5.184 -7.680 1.00 89.56 194 VAL A C 1
ATOM 1607 O O . VAL A 1 194 ? -16.373 4.191 -6.959 1.00 89.56 194 VAL A O 1
ATOM 1610 N N . VAL A 1 195 ? -17.634 5.815 -7.869 1.00 90.25 195 VAL A N 1
ATOM 1611 C CA . VAL A 1 195 ? -18.890 5.372 -7.247 1.00 90.25 195 VAL A CA 1
ATOM 1612 C C . VAL A 1 195 ? -19.283 3.980 -7.743 1.00 90.25 195 VAL A C 1
ATOM 1614 O O . VAL A 1 195 ? -19.579 3.110 -6.925 1.00 90.25 195 VAL A O 1
ATOM 1617 N N . GLU A 1 196 ? -19.221 3.729 -9.051 1.00 90.62 196 GLU A N 1
ATOM 1618 C CA . GLU A 1 196 ? -19.513 2.414 -9.634 1.00 90.62 196 GLU A CA 1
ATOM 1619 C C . GLU A 1 196 ? -18.588 1.320 -9.085 1.00 90.62 196 GLU A C 1
ATOM 1621 O O . GLU A 1 196 ? -19.055 0.244 -8.699 1.00 90.62 196 GLU A O 1
ATOM 1626 N N . VAL A 1 197 ? -17.284 1.603 -8.980 1.00 91.69 197 VAL A N 1
ATOM 1627 C CA . VAL A 1 197 ? -16.299 0.674 -8.409 1.00 91.69 197 VAL A CA 1
ATOM 1628 C C . VAL A 1 197 ? -16.619 0.355 -6.954 1.00 91.69 197 VAL A C 1
ATOM 1630 O O . VAL A 1 197 ? -16.583 -0.814 -6.574 1.00 91.69 197 VAL A O 1
ATOM 1633 N N . ILE A 1 198 ? -16.964 1.355 -6.139 1.00 90.94 198 ILE A N 1
ATOM 1634 C CA . ILE A 1 198 ? -17.310 1.144 -4.726 1.00 90.94 198 ILE A CA 1
ATOM 1635 C C . ILE A 1 198 ? -18.591 0.309 -4.593 1.00 90.94 198 ILE A C 1
ATOM 1637 O O . ILE A 1 198 ? -18.626 -0.626 -3.789 1.00 90.94 198 ILE A O 1
ATOM 1641 N N . LEU A 1 199 ? -19.624 0.597 -5.392 1.00 91.38 199 LEU A N 1
ATOM 1642 C CA . LEU A 1 199 ? -20.886 -0.150 -5.370 1.00 91.38 199 LEU A CA 1
ATOM 1643 C C . LEU A 1 199 ? -20.685 -1.615 -5.771 1.00 91.38 199 LEU A C 1
ATOM 1645 O O . LEU A 1 199 ? -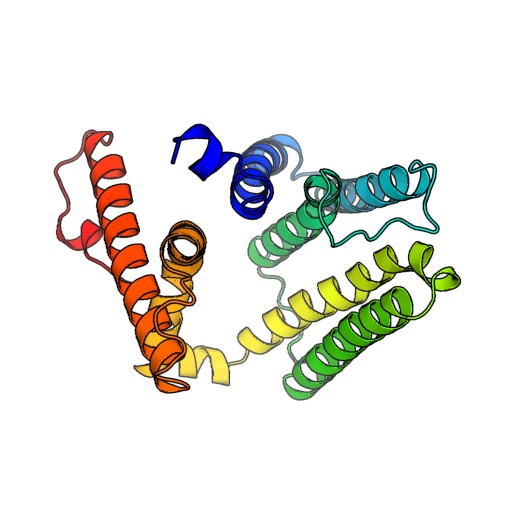21.172 -2.519 -5.087 1.00 91.38 199 LEU A O 1
ATOM 1649 N N . LEU A 1 200 ? -19.927 -1.867 -6.841 1.00 92.12 200 LEU A N 1
ATOM 1650 C CA . LEU A 1 200 ? -19.662 -3.228 -7.296 1.00 92.12 200 LEU A CA 1
ATOM 1651 C C . LEU A 1 200 ? -18.742 -3.984 -6.326 1.00 92.12 200 LEU A C 1
ATOM 1653 O O . LEU A 1 200 ? -18.974 -5.162 -6.058 1.00 92.12 200 LEU A O 1
ATOM 1657 N N . ALA A 1 201 ? -17.746 -3.313 -5.740 1.00 91.50 201 ALA A N 1
ATOM 1658 C CA . ALA A 1 201 ? -16.893 -3.888 -4.699 1.00 91.50 201 ALA A CA 1
ATOM 1659 C C . ALA A 1 201 ? -17.712 -4.319 -3.477 1.00 91.50 201 ALA A C 1
ATOM 1661 O O . ALA A 1 201 ? -17.507 -5.409 -2.938 1.00 91.50 201 ALA A O 1
ATOM 1662 N N . TYR A 1 202 ? -18.679 -3.494 -3.067 1.00 91.81 202 TYR A N 1
ATOM 1663 C CA . TYR A 1 202 ? -19.585 -3.828 -1.974 1.00 91.81 202 TYR A CA 1
ATOM 1664 C C . TYR A 1 202 ? -20.446 -5.053 -2.306 1.00 91.81 202 TYR A C 1
ATOM 1666 O O . TYR A 1 202 ? -20.509 -5.980 -1.500 1.00 91.81 202 TYR A O 1
ATOM 1674 N N . ALA A 1 203 ? -21.016 -5.126 -3.514 1.00 91.19 203 ALA A N 1
ATOM 1675 C CA . ALA A 1 203 ? -21.771 -6.300 -3.955 1.00 91.19 203 ALA A CA 1
ATOM 1676 C C . ALA A 1 203 ? -20.919 -7.584 -3.928 1.00 91.19 203 ALA A C 1
ATOM 1678 O O . ALA A 1 203 ? -21.355 -8.613 -3.407 1.00 91.19 203 ALA A O 1
ATOM 1679 N N . VAL A 1 204 ? -19.674 -7.520 -4.416 1.00 89.88 204 VAL A N 1
ATOM 1680 C CA . VAL A 1 204 ? -18.727 -8.648 -4.374 1.00 89.88 204 VAL A CA 1
ATOM 1681 C C . VAL A 1 204 ? -18.421 -9.073 -2.938 1.00 89.88 204 VAL A C 1
ATOM 1683 O O . VAL A 1 204 ? -18.403 -10.270 -2.645 1.00 89.88 204 VAL A O 1
ATOM 1686 N N . ARG A 1 205 ? -18.241 -8.123 -2.016 1.00 89.50 205 ARG A N 1
ATOM 1687 C CA . ARG A 1 205 ? -18.026 -8.412 -0.592 1.00 89.50 205 ARG A CA 1
ATOM 1688 C C . ARG A 1 205 ? -19.222 -9.121 0.040 1.00 89.50 205 ARG A C 1
ATOM 1690 O O . ARG A 1 205 ? -19.041 -10.115 0.745 1.00 89.50 205 ARG A O 1
ATOM 1697 N N . THR A 1 206 ? -20.437 -8.634 -0.213 1.00 89.25 206 THR A N 1
ATOM 1698 C CA . THR A 1 206 ? -21.684 -9.242 0.276 1.00 89.25 206 THR A CA 1
ATOM 1699 C C . THR A 1 206 ? -21.823 -10.678 -0.228 1.00 89.25 206 THR A C 1
ATOM 1701 O O . THR A 1 206 ? -22.093 -11.585 0.564 1.00 89.25 206 THR A O 1
ATOM 1704 N N . LEU A 1 207 ? -21.554 -10.916 -1.516 1.00 89.25 207 LEU A N 1
ATOM 1705 C CA . LEU A 1 207 ? -21.540 -12.261 -2.094 1.00 89.25 207 LEU A CA 1
ATOM 1706 C C . LEU A 1 207 ? -20.488 -13.147 -1.419 1.00 89.25 207 LEU A C 1
ATOM 1708 O O . LEU A 1 207 ? -20.817 -14.240 -0.965 1.00 89.25 207 LEU A O 1
ATOM 1712 N N . GLY A 1 208 ? -19.249 -12.668 -1.272 1.00 85.44 208 GLY A N 1
ATOM 1713 C CA . GLY A 1 208 ? -18.165 -13.420 -0.633 1.00 85.44 208 GLY A CA 1
ATOM 1714 C C . GLY A 1 208 ? -18.483 -13.841 0.806 1.00 85.44 208 GLY A C 1
ATOM 1715 O O . GLY A 1 208 ? -18.213 -14.977 1.196 1.00 85.44 208 GLY A O 1
ATOM 1716 N N . ARG A 1 209 ? -19.120 -12.965 1.590 1.00 86.88 209 ARG A N 1
ATOM 1717 C CA . ARG A 1 209 ? -19.573 -13.292 2.953 1.00 86.88 209 ARG A CA 1
ATOM 1718 C C . ARG A 1 209 ? -20.736 -14.273 2.976 1.00 86.88 209 ARG A C 1
ATOM 1720 O O . ARG A 1 209 ? -20.757 -15.145 3.837 1.00 86.88 209 ARG A O 1
ATOM 1727 N N . THR A 1 210 ? -21.659 -14.158 2.026 1.00 87.50 210 THR A N 1
ATOM 1728 C CA . THR A 1 210 ? -22.773 -15.104 1.879 1.00 87.50 210 THR A CA 1
ATOM 1729 C C . THR A 1 210 ? -22.244 -16.500 1.556 1.00 87.50 210 THR A C 1
ATOM 1731 O O . THR A 1 210 ? -22.617 -17.461 2.220 1.00 87.50 210 THR A O 1
ATOM 1734 N N . PHE A 1 211 ? -21.298 -16.610 0.615 1.00 87.88 211 PHE A N 1
ATOM 1735 C CA . PHE A 1 211 ? -20.611 -17.870 0.323 1.00 87.88 211 PHE A CA 1
ATOM 1736 C C . PHE A 1 211 ? -19.870 -18.412 1.544 1.00 87.88 211 PHE A C 1
ATOM 1738 O O . PHE A 1 211 ? -19.970 -19.599 1.826 1.00 87.88 211 PHE A O 1
ATOM 1745 N N . LYS A 1 212 ? -19.161 -17.561 2.299 1.00 86.06 212 LYS A N 1
ATOM 1746 C CA . LYS A 1 212 ? -18.476 -17.989 3.527 1.00 86.06 212 LYS A CA 1
ATOM 1747 C C . LYS A 1 212 ? -19.454 -18.599 4.535 1.00 86.06 212 LYS A C 1
ATOM 1749 O O . LYS A 1 212 ? -19.188 -19.687 5.027 1.00 86.06 212 LYS A O 1
ATOM 1754 N N . GLN A 1 213 ? -20.575 -17.927 4.802 1.00 86.25 213 GLN A N 1
ATOM 1755 C CA . GLN A 1 213 ? -21.582 -18.414 5.749 1.00 86.25 213 GLN A CA 1
ATOM 1756 C C . GLN A 1 213 ? -22.292 -19.680 5.253 1.00 86.25 213 GLN A C 1
ATOM 1758 O O . GLN A 1 213 ? -22.593 -20.542 6.062 1.00 86.25 213 GLN A O 1
ATOM 1763 N N . LEU A 1 214 ? -22.474 -19.853 3.939 1.00 87.19 214 LEU A N 1
ATOM 1764 C CA . LEU A 1 214 ? -23.051 -21.078 3.370 1.00 87.19 214 LEU A CA 1
ATOM 1765 C C . LEU A 1 214 ? -22.215 -22.338 3.671 1.00 87.19 214 LEU A C 1
ATOM 1767 O O . LEU A 1 214 ? -22.765 -23.432 3.761 1.00 87.19 214 LEU A O 1
ATOM 1771 N N . PHE A 1 215 ? -20.893 -22.195 3.807 1.00 85.31 215 PHE A N 1
ATOM 1772 C CA . PHE A 1 215 ? -19.991 -23.298 4.163 1.00 85.31 215 PHE A CA 1
ATOM 1773 C C . PHE A 1 215 ? -19.726 -23.408 5.672 1.00 85.31 215 PHE A C 1
ATOM 1775 O O . PHE A 1 215 ? -19.123 -24.387 6.119 1.00 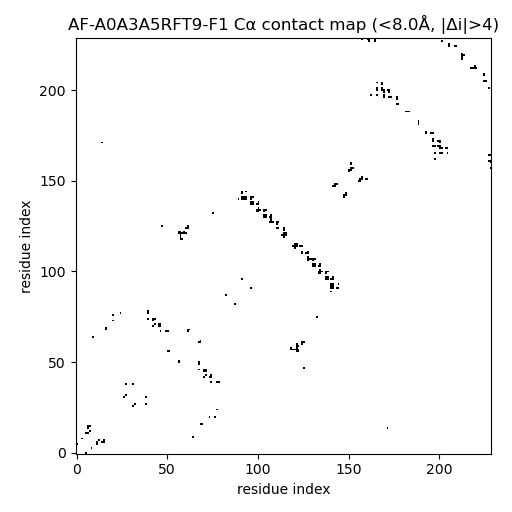85.31 215 PHE A O 1
ATOM 1782 N N . GLU A 1 216 ? -20.154 -22.424 6.463 1.00 84.19 216 GLU A N 1
ATOM 1783 C CA . GLU A 1 216 ? -20.165 -22.520 7.920 1.00 84.19 216 GLU A CA 1
ATOM 1784 C C . GLU A 1 216 ? -21.377 -23.358 8.355 1.00 84.19 216 GLU A C 1
ATOM 1786 O O . GLU A 1 216 ? -22.438 -23.319 7.743 1.00 84.19 216 GLU A O 1
ATOM 1791 N N . LYS A 1 217 ? -21.228 -24.156 9.418 1.00 73.38 217 LYS A N 1
ATOM 1792 C CA . LYS A 1 217 ? -22.328 -24.985 9.951 1.00 73.38 217 LYS A CA 1
ATOM 1793 C C . LYS A 1 217 ? -23.322 -24.186 10.816 1.00 73.38 217 LYS A C 1
ATOM 1795 O O . LYS A 1 217 ? -24.161 -24.789 11.476 1.00 73.38 217 LYS A O 1
ATOM 1800 N N . GLU A 1 218 ? -23.172 -22.865 10.874 1.00 79.00 218 GLU A N 1
ATOM 1801 C CA . GLU A 1 218 ? -23.960 -21.954 11.713 1.00 79.00 218 GLU A CA 1
ATOM 1802 C C . GLU A 1 218 ? -25.096 -21.307 10.905 1.00 79.00 218 GLU A C 1
ATOM 1804 O O . GLU A 1 218 ? -25.026 -21.221 9.680 1.00 79.00 218 GLU A O 1
ATOM 1809 N N . ASP A 1 219 ? -26.129 -20.809 11.592 1.00 82.56 219 ASP A N 1
ATOM 1810 C CA . ASP A 1 219 ? -27.222 -20.068 10.956 1.00 82.56 219 ASP A CA 1
ATOM 1811 C C . ASP A 1 219 ? -26.746 -18.759 10.297 1.00 82.56 219 ASP A C 1
ATOM 1813 O O . ASP A 1 219 ? -25.792 -18.106 10.739 1.00 82.56 219 ASP A O 1
ATOM 1817 N N . PHE A 1 220 ? -27.463 -18.325 9.254 1.00 80.62 220 PHE A N 1
ATOM 1818 C CA . PHE A 1 220 ? -27.139 -17.104 8.513 1.00 80.62 220 PHE A CA 1
ATOM 1819 C C . PHE A 1 220 ? -27.231 -15.845 9.383 1.00 80.62 220 PHE A C 1
ATOM 1821 O O . PHE A 1 220 ? -28.293 -15.451 9.874 1.00 80.62 220 PHE A O 1
ATOM 1828 N N . ARG A 1 221 ? -26.113 -15.122 9.473 1.00 85.06 221 ARG A N 1
ATOM 1829 C CA . ARG A 1 221 ? -26.000 -13.841 10.179 1.00 85.06 221 ARG A CA 1
ATOM 1830 C C . ARG A 1 221 ? -26.066 -12.687 9.186 1.00 85.06 221 ARG A C 1
ATOM 1832 O O . ARG A 1 221 ? -25.055 -12.071 8.844 1.00 85.06 221 ARG A O 1
ATOM 1839 N N . TRP A 1 222 ? -27.280 -12.337 8.764 1.00 81.56 222 TRP A N 1
ATOM 1840 C CA . TRP A 1 222 ? -27.549 -11.277 7.776 1.00 81.56 222 TRP A CA 1
ATOM 1841 C C . TRP A 1 222 ? -26.933 -9.916 8.123 1.00 81.56 222 TRP A C 1
ATOM 1843 O O . TRP A 1 222 ? -26.401 -9.229 7.252 1.00 81.56 222 TRP A O 1
ATOM 1853 N N . LYS A 1 223 ? -26.930 -9.537 9.408 1.00 82.38 223 LYS A N 1
ATOM 1854 C CA . LYS A 1 223 ? -26.312 -8.280 9.866 1.00 82.38 223 LYS A CA 1
ATOM 1855 C C . LYS A 1 223 ? -24.803 -8.238 9.610 1.00 82.38 223 LYS A C 1
ATOM 1857 O O . LYS A 1 223 ? -24.260 -7.162 9.389 1.00 82.38 223 LYS A O 1
ATOM 1862 N N . GLU A 1 224 ? -24.126 -9.384 9.632 1.00 80.62 224 GLU A N 1
ATOM 1863 C CA . GLU A 1 224 ? -22.696 -9.469 9.326 1.00 80.62 224 GLU A CA 1
ATOM 1864 C C . GLU A 1 224 ? -22.437 -9.437 7.819 1.00 80.62 224 GLU A C 1
ATOM 1866 O O . GLU A 1 224 ? -21.433 -8.878 7.385 1.00 80.62 224 GLU A O 1
ATOM 1871 N N . ILE A 1 225 ? -23.348 -9.971 7.003 1.00 80.69 225 ILE A N 1
ATOM 1872 C CA . ILE A 1 225 ? -23.219 -9.956 5.540 1.00 80.69 225 ILE A CA 1
ATOM 1873 C C . ILE A 1 225 ? -23.207 -8.513 5.009 1.00 80.69 225 ILE A C 1
ATOM 1875 O O . ILE A 1 225 ? -22.316 -8.157 4.238 1.00 80.69 225 ILE A O 1
ATOM 1879 N N . PHE A 1 226 ? -24.124 -7.664 5.483 1.00 82.75 226 PHE A N 1
ATOM 1880 C CA . PHE A 1 226 ? -24.282 -6.279 5.009 1.00 82.75 226 PHE A CA 1
ATOM 1881 C C . PHE A 1 226 ? -23.440 -5.232 5.761 1.00 82.75 226 PHE A C 1
ATOM 1883 O O . PHE A 1 226 ? -23.526 -4.038 5.488 1.00 82.75 226 PHE A O 1
ATOM 1890 N N . ARG A 1 227 ? -22.609 -5.639 6.727 1.00 81.44 227 ARG A N 1
ATOM 1891 C CA . ARG A 1 227 ? -21.789 -4.697 7.504 1.00 81.44 227 ARG A CA 1
ATOM 1892 C C . ARG A 1 227 ? -20.620 -4.136 6.674 1.00 81.44 227 ARG A C 1
ATOM 1894 O O . ARG A 1 227 ? -19.743 -4.890 6.262 1.00 81.44 227 ARG A O 1
ATOM 1901 N N . LEU A 1 228 ? -20.537 -2.822 6.478 1.00 70.62 228 LEU A N 1
ATOM 1902 C CA . LEU A 1 228 ? -19.403 -2.195 5.774 1.00 70.62 228 LEU A CA 1
ATOM 1903 C C . LEU A 1 228 ? -18.114 -2.166 6.614 1.00 70.62 228 LEU A C 1
ATOM 1905 O O . LEU A 1 228 ? -17.060 -2.579 6.121 1.00 70.62 228 LEU A O 1
ATOM 1909 N N . VAL A 1 229 ? -18.231 -1.764 7.883 1.00 60.31 229 VAL A N 1
ATOM 1910 C CA . VAL A 1 229 ? -17.159 -1.697 8.894 1.00 60.31 229 VAL A CA 1
ATOM 1911 C C . VAL A 1 229 ? -17.574 -2.505 10.112 1.00 60.31 229 VAL A C 1
ATOM 1913 O O . VAL A 1 229 ? -18.700 -2.268 10.602 1.00 60.31 229 VAL A O 1
#